Protein AF-A0A7Y6NRF7-F1 (afdb_monomer)

Organism: NCBI:txid2742824

Foldseek 3Di:
DDDDFPPAPDPPDAQPPVLQVLQCVQEVQWDWDADNQWIWTQGNVPRQIDIDHSVLGHNWHKDFDDVVVVVVQDDPLDDDPPPQDDKDFSGKIWTGDPQWIKIKIKIKGLDDPCCCCVVRRPVSCVVVVWDKDWFFALPDVCARADECVRNVHDDDPPPPPDDQDNGTQKTWMWTDPDPPDQHFTKIWIWGHYGSIIIIMIMTMGHDDDPPDDD

Mean predicted aligned error: 9.32 Å

Radius of gyration: 17.21 Å; Cα contacts (8 Å, |Δi|>4): 398; chains: 1; bounding box: 43×42×46 Å

Solvent-accessible surface area (backbone atoms only — not comparable to full-atom values): 12464 Å² total; per-residue (Å²): 143,86,88,82,83,77,78,86,82,78,82,90,62,82,70,60,68,64,32,54,49,36,24,33,73,51,26,82,66,36,46,69,46,78,55,98,68,36,34,36,38,30,34,64,91,76,62,50,25,41,68,47,61,60,88,78,55,28,79,30,38,70,40,83,46,56,56,74,62,47,58,72,56,49,47,92,84,64,68,81,66,80,86,59,55,83,69,42,75,64,36,25,34,37,41,40,45,97,79,40,48,30,34,39,40,28,34,39,31,66,52,50,63,59,51,53,37,71,71,48,47,48,56,52,32,60,75,67,70,49,59,67,53,71,55,67,41,71,63,45,105,73,28,74,61,49,54,45,73,76,57,60,49,80,88,68,82,74,69,85,84,68,72,70,77,86,60,44,24,35,37,42,37,38,31,55,40,63,90,90,55,92,49,35,30,35,34,46,31,34,34,33,33,81,72,31,22,38,36,36,39,35,35,30,49,69,66,76,69,94,80,79,76,134

Secondary structure (DSSP, 8-state):
---SSSGGG---S---HHHHHHHHHT-TTEEEEEETTEEEEEETTT--EEEE-GGG-SS-EEEE--HHHHHTT--TT----TTSS--EEEEEEEEE-SS-EEEEEEEEES--HHHIIIIIIHHHHHHHT--EEEEEE---TT--PBPTTTTTPPPPPP-TTPPPP-S-SEEEEEEPPPTT--PPEEEEEEEEETTEEEEEEEEE-PPPPTT---

Structure (mmCIF, N/C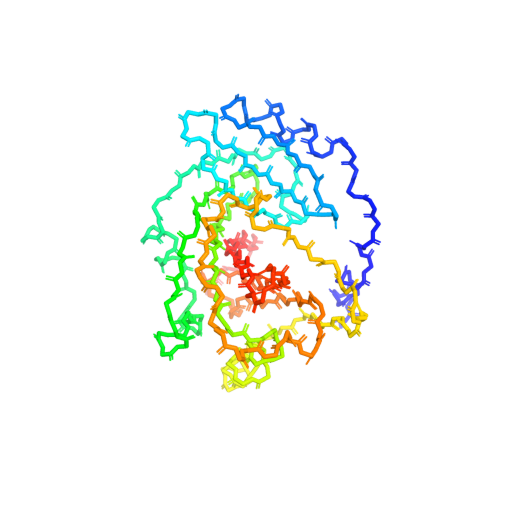A/C/O backbone):
data_AF-A0A7Y6NRF7-F1
#
_entry.id   AF-A0A7Y6NRF7-F1
#
loop_
_atom_site.group_PDB
_atom_site.id
_atom_site.type_symbol
_atom_site.label_atom_id
_atom_site.label_alt_id
_atom_site.label_comp_id
_atom_site.label_asym_id
_atom_site.label_entity_id
_atom_site.label_seq_id
_atom_site.pdbx_PDB_ins_code
_atom_site.Cartn_x
_atom_site.Cartn_y
_atom_site.Cartn_z
_atom_site.occupancy
_atom_site.B_iso_or_equiv
_atom_site.auth_seq_id
_atom_site.auth_comp_id
_atom_site.auth_asym_id
_atom_site.auth_atom_id
_atom_site.pdbx_PDB_model_num
ATOM 1 N N . MET A 1 1 ? 27.395 -2.252 -17.763 1.00 34.31 1 MET A N 1
ATOM 2 C CA . MET A 1 1 ? 26.739 -1.272 -16.869 1.00 34.31 1 MET A CA 1
ATOM 3 C C . MET A 1 1 ? 25.799 -2.038 -15.954 1.00 34.31 1 MET A C 1
ATOM 5 O O . MET A 1 1 ? 24.699 -2.366 -16.362 1.00 34.31 1 MET A O 1
ATOM 9 N N . VAL A 1 2 ? 26.272 -2.420 -14.770 1.00 31.89 2 VAL A N 1
ATOM 10 C CA . VAL A 1 2 ? 25.508 -3.166 -13.758 1.00 31.89 2 VAL A CA 1
ATOM 11 C C . VAL A 1 2 ? 25.839 -2.493 -12.437 1.00 31.89 2 VAL A C 1
ATOM 13 O O . VAL A 1 2 ? 26.902 -2.766 -11.903 1.00 31.89 2 VAL A O 1
ATOM 16 N N . LEU A 1 3 ? 25.032 -1.531 -11.979 1.00 29.84 3 LEU A N 1
ATOM 17 C CA . LEU A 1 3 ? 25.281 -0.845 -10.697 1.00 29.84 3 LEU A CA 1
ATOM 18 C C . LEU A 1 3 ? 24.030 -0.185 -10.068 1.00 29.84 3 LEU A C 1
ATOM 20 O O . LEU A 1 3 ? 24.168 0.719 -9.256 1.00 29.84 3 LEU A O 1
ATOM 24 N N . ALA A 1 4 ? 22.810 -0.639 -10.389 1.00 34.22 4 ALA A N 1
ATOM 25 C CA . ALA A 1 4 ? 21.573 -0.093 -9.798 1.00 34.22 4 ALA A CA 1
ATOM 26 C C . ALA A 1 4 ? 20.799 -1.074 -8.887 1.00 34.22 4 ALA A C 1
ATOM 28 O O . ALA A 1 4 ? 19.747 -0.727 -8.369 1.00 34.22 4 ALA A O 1
ATOM 29 N N . GLY A 1 5 ? 21.302 -2.294 -8.663 1.00 30.72 5 GLY A N 1
ATOM 30 C CA . GLY A 1 5 ? 20.524 -3.367 -8.021 1.00 30.72 5 GLY A CA 1
ATOM 31 C C . GLY A 1 5 ? 20.691 -3.543 -6.507 1.00 30.72 5 GLY A C 1
ATOM 32 O O . GLY A 1 5 ? 20.069 -4.432 -5.942 1.00 30.72 5 GLY A O 1
ATOM 33 N N . LEU A 1 6 ? 21.536 -2.756 -5.830 1.00 32.38 6 LEU A N 1
ATOM 34 C CA . LEU A 1 6 ? 21.939 -3.046 -4.439 1.00 32.38 6 LEU A CA 1
ATOM 35 C C . LEU A 1 6 ? 21.297 -2.158 -3.359 1.00 32.38 6 LEU A C 1
ATOM 37 O O . LEU A 1 6 ? 21.556 -2.370 -2.179 1.00 32.38 6 LEU A O 1
ATOM 41 N N . ALA A 1 7 ? 20.426 -1.209 -3.712 1.00 37.34 7 ALA A N 1
ATOM 42 C CA . ALA A 1 7 ? 19.815 -0.315 -2.719 1.00 37.34 7 ALA A CA 1
ATOM 43 C C . ALA A 1 7 ? 18.578 -0.901 -2.002 1.00 37.34 7 ALA A C 1
ATOM 45 O O . ALA A 1 7 ? 18.164 -0.373 -0.975 1.00 37.34 7 ALA A O 1
ATOM 46 N N . ALA A 1 8 ? 17.990 -1.996 -2.495 1.00 39.72 8 ALA A N 1
ATOM 47 C CA . ALA A 1 8 ? 16.716 -2.503 -1.970 1.00 39.72 8 ALA A CA 1
ATOM 48 C C . ALA A 1 8 ? 16.834 -3.365 -0.692 1.00 39.72 8 ALA A C 1
ATOM 50 O O . ALA A 1 8 ? 15.820 -3.687 -0.081 1.00 39.72 8 ALA A O 1
ATOM 51 N N . ALA A 1 9 ? 18.044 -3.747 -0.269 1.00 39.66 9 ALA A N 1
ATOM 52 C CA . ALA A 1 9 ? 18.223 -4.805 0.732 1.00 39.66 9 ALA A CA 1
ATOM 53 C C . ALA A 1 9 ? 18.524 -4.336 2.172 1.00 39.66 9 ALA A C 1
ATOM 55 O O . ALA A 1 9 ? 18.713 -5.184 3.041 1.00 39.66 9 ALA A O 1
ATOM 56 N N . PHE A 1 10 ? 18.594 -3.030 2.470 1.00 40.91 10 PHE A N 1
ATOM 57 C CA . PHE A 1 10 ? 19.183 -2.585 3.748 1.00 40.91 10 PHE A CA 1
ATOM 58 C C . PHE A 1 10 ? 18.546 -1.331 4.379 1.00 40.91 10 PHE A C 1
ATOM 60 O O . PHE A 1 10 ? 19.246 -0.394 4.753 1.00 40.91 10 PHE A O 1
ATOM 67 N N . TRP A 1 11 ? 17.217 -1.305 4.536 1.00 37.84 11 TRP A N 1
ATOM 68 C CA . TRP A 1 11 ? 16.514 -0.204 5.228 1.00 37.84 11 TRP A CA 1
ATOM 69 C C . TRP A 1 11 ? 15.486 -0.688 6.268 1.00 37.84 11 TRP A C 1
ATOM 71 O O . TRP A 1 11 ? 14.350 -0.234 6.327 1.00 37.84 11 TRP A O 1
ATOM 81 N N . TRP A 1 12 ? 15.884 -1.632 7.127 1.00 44.66 12 TRP A N 1
ATOM 82 C CA . TRP A 1 12 ? 15.112 -2.006 8.323 1.00 44.66 12 TRP A CA 1
ATOM 83 C C . TRP A 1 12 ? 15.843 -1.592 9.605 1.00 44.66 12 TRP A C 1
ATOM 85 O O . TRP A 1 12 ? 16.249 -2.408 10.429 1.00 44.66 12 TRP A O 1
ATOM 95 N N . GLY A 1 13 ? 15.989 -0.281 9.778 1.00 42.31 13 GLY A N 1
ATOM 96 C CA . GLY A 1 13 ? 16.291 0.383 11.046 1.00 42.31 13 GLY A CA 1
ATOM 97 C C . GLY A 1 13 ? 15.233 1.459 11.285 1.00 42.31 13 GLY A C 1
ATOM 98 O O . GLY A 1 13 ? 14.635 1.916 10.319 1.00 42.31 13 GLY A O 1
ATOM 99 N N . ARG A 1 14 ? 14.944 1.794 12.553 1.00 48.94 14 ARG A N 1
ATOM 100 C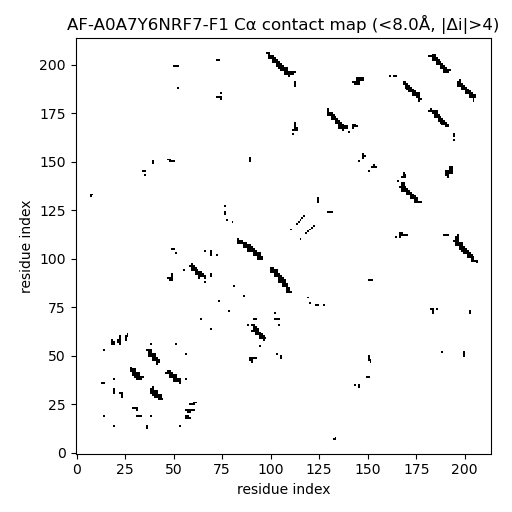 CA . ARG A 1 14 ? 14.034 2.881 12.988 1.00 48.94 14 ARG A CA 1
ATOM 101 C C . ARG A 1 14 ? 13.859 3.954 11.906 1.00 48.94 14 ARG A C 1
ATOM 103 O O . ARG A 1 14 ? 14.847 4.593 11.557 1.00 48.94 14 ARG A O 1
ATOM 110 N N . GLN A 1 15 ? 12.629 4.169 11.436 1.00 55.78 15 GLN A N 1
ATOM 111 C CA . GLN A 1 15 ? 12.352 5.357 10.636 1.00 55.78 15 GLN A CA 1
ATOM 112 C C . GLN A 1 15 ? 12.865 6.586 11.389 1.00 55.78 15 GLN A C 1
ATOM 114 O O . GLN A 1 15 ? 12.628 6.672 12.604 1.00 55.78 15 GLN A O 1
ATOM 119 N N . PRO A 1 16 ? 13.580 7.504 10.722 1.00 60.00 16 PRO A N 1
ATOM 120 C CA . PRO A 1 16 ? 14.008 8.728 11.368 1.00 60.00 16 PRO A CA 1
ATOM 121 C C . PRO A 1 16 ? 12.758 9.444 11.880 1.00 60.00 16 PRO A C 1
ATOM 123 O O . PRO A 1 16 ? 11.835 9.717 11.113 1.00 60.00 16 PRO A O 1
ATOM 126 N N . SER A 1 17 ? 12.712 9.744 13.179 1.00 71.81 17 SER A N 1
ATOM 127 C CA . SER A 1 17 ? 11.630 10.524 13.801 1.00 71.81 17 SER A CA 1
ATOM 128 C C . SER A 1 17 ? 11.315 11.806 13.027 1.00 71.81 17 SER A C 1
ATOM 130 O O . SER A 1 17 ? 10.178 12.273 13.016 1.00 71.81 17 SER A O 1
ATOM 132 N N . ASP A 1 18 ? 12.326 12.339 12.349 1.00 83.06 18 ASP A N 1
ATOM 133 C CA . ASP A 1 18 ? 12.289 13.586 11.603 1.00 83.06 18 ASP A CA 1
ATOM 134 C C . ASP A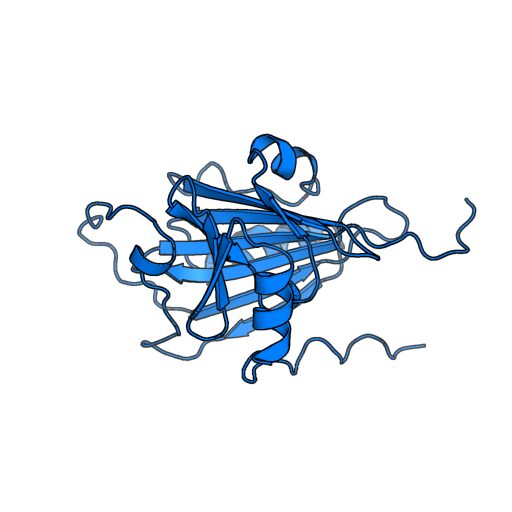 1 18 ? 11.432 13.481 10.335 1.00 83.06 18 ASP A C 1
ATOM 136 O O . ASP A 1 18 ? 10.731 14.432 9.997 1.00 83.06 18 ASP A O 1
ATOM 140 N N . GLU A 1 19 ? 11.409 12.327 9.658 1.00 84.56 19 GLU A N 1
ATOM 141 C CA . GLU A 1 19 ? 10.568 12.122 8.469 1.00 84.56 19 GLU A CA 1
ATOM 142 C C . GLU A 1 19 ? 9.090 12.017 8.857 1.00 84.56 19 GLU A C 1
ATOM 144 O O . GLU A 1 19 ? 8.227 12.611 8.208 1.00 84.56 19 GLU A O 1
ATOM 149 N N . VAL A 1 20 ? 8.798 11.319 9.960 1.00 86.00 20 VAL A N 1
ATOM 150 C CA . VAL A 1 20 ? 7.443 11.222 10.525 1.00 86.00 20 VAL A CA 1
ATOM 151 C C . VAL A 1 20 ? 6.957 12.605 10.968 1.00 86.00 20 VAL A C 1
ATOM 153 O O . VAL A 1 20 ? 5.831 12.996 10.658 1.00 86.00 20 VAL A O 1
ATOM 156 N N . ALA A 1 21 ? 7.817 13.384 11.631 1.00 87.81 21 ALA A N 1
ATOM 157 C CA . ALA A 1 21 ? 7.511 14.755 12.031 1.00 87.81 21 ALA A CA 1
ATOM 158 C C . ALA A 1 21 ? 7.305 15.686 10.822 1.00 87.81 21 ALA A C 1
ATOM 160 O O . ALA A 1 21 ? 6.379 16.503 10.822 1.00 87.81 21 ALA A O 1
ATOM 161 N N . ALA A 1 22 ? 8.119 15.550 9.771 1.00 89.38 22 ALA A N 1
ATOM 162 C CA . ALA A 1 22 ? 7.962 16.306 8.531 1.00 89.38 22 ALA A CA 1
ATOM 163 C C . ALA A 1 22 ? 6.631 15.982 7.838 1.00 89.38 22 ALA A C 1
ATOM 165 O O . ALA A 1 22 ? 5.939 16.899 7.384 1.00 89.38 22 ALA A O 1
ATOM 166 N N . LEU A 1 23 ? 6.245 14.703 7.811 1.00 91.25 23 LEU A N 1
ATOM 167 C CA . LEU A 1 23 ? 4.951 14.274 7.296 1.00 91.25 23 LEU A CA 1
ATOM 168 C C . LEU A 1 23 ? 3.811 14.875 8.128 1.00 91.25 23 LEU A C 1
ATOM 170 O O . LEU A 1 23 ? 2.912 15.485 7.558 1.00 91.25 23 LEU A O 1
ATOM 174 N N . ALA A 1 24 ? 3.867 14.790 9.458 1.00 92.25 24 ALA A N 1
ATOM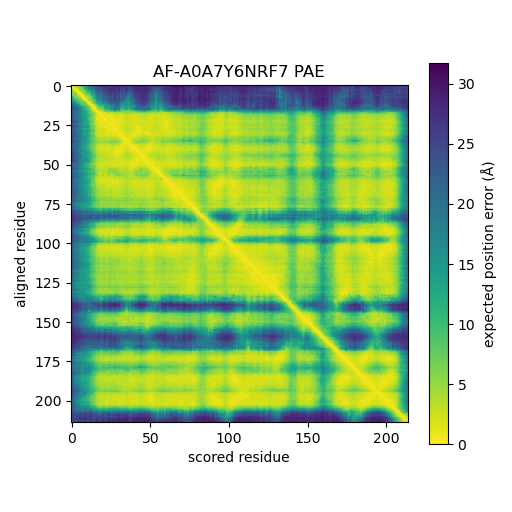 175 C CA . ALA A 1 24 ? 2.848 15.362 10.343 1.00 92.25 24 ALA A CA 1
ATOM 176 C C . ALA A 1 24 ? 2.690 16.881 10.151 1.00 92.25 24 ALA A C 1
ATOM 178 O O . ALA A 1 24 ? 1.581 17.384 9.987 1.00 92.25 24 ALA A O 1
ATOM 179 N N . SER A 1 25 ? 3.801 17.619 10.078 1.00 92.75 25 SER A N 1
ATOM 180 C CA . SER A 1 25 ? 3.795 19.071 9.845 1.00 92.75 25 SER A CA 1
ATOM 181 C C . SER A 1 25 ? 3.157 19.450 8.502 1.00 92.75 25 SER A C 1
ATOM 183 O O . SER A 1 25 ? 2.493 20.483 8.374 1.00 92.75 25 SER A O 1
ATOM 185 N N . ARG A 1 26 ? 3.320 18.598 7.486 1.00 93.56 26 ARG A N 1
ATOM 186 C CA . ARG A 1 26 ? 2.701 18.760 6.169 1.00 93.56 26 ARG A CA 1
ATOM 187 C C . ARG A 1 26 ? 1.271 18.222 6.105 1.00 93.56 26 ARG A C 1
ATOM 189 O O . ARG A 1 26 ? 0.652 18.358 5.060 1.00 93.56 26 ARG A O 1
ATOM 196 N N . ASN A 1 27 ? 0.708 17.659 7.160 1.00 95.69 27 ASN A N 1
ATOM 197 C CA . ASN A 1 27 ? -0.608 17.025 7.099 1.00 95.69 27 ASN A CA 1
ATOM 198 C C . ASN A 1 27 ? -1.389 17.304 8.390 1.00 95.69 27 ASN A C 1
ATOM 200 O O . ASN A 1 27 ? -1.681 16.370 9.133 1.00 95.69 27 ASN A O 1
ATOM 204 N N . PRO A 1 28 ? -1.700 18.582 8.699 1.00 94.75 28 PRO A N 1
ATOM 205 C CA . PRO A 1 28 ? -2.335 18.968 9.962 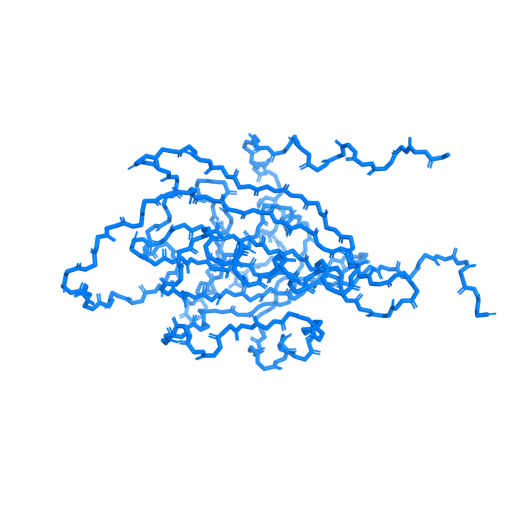1.00 94.75 28 PRO A CA 1
ATOM 206 C C . PRO A 1 28 ? -3.738 18.379 10.162 1.00 94.75 28 PRO A C 1
ATOM 208 O O . PRO A 1 28 ? -4.239 18.384 11.281 1.00 94.75 28 PRO A O 1
ATOM 211 N N . GLU A 1 29 ? -4.376 17.883 9.105 1.00 94.81 29 GLU A N 1
ATOM 212 C CA . GLU A 1 29 ? -5.655 17.175 9.128 1.00 94.81 29 GLU A CA 1
ATOM 213 C C . GLU A 1 29 ? -5.528 15.682 9.492 1.00 94.81 29 GLU A C 1
ATOM 215 O O . GLU A 1 29 ? -6.537 15.000 9.699 1.00 94.81 29 GLU A O 1
ATOM 220 N N . TRP A 1 30 ? -4.2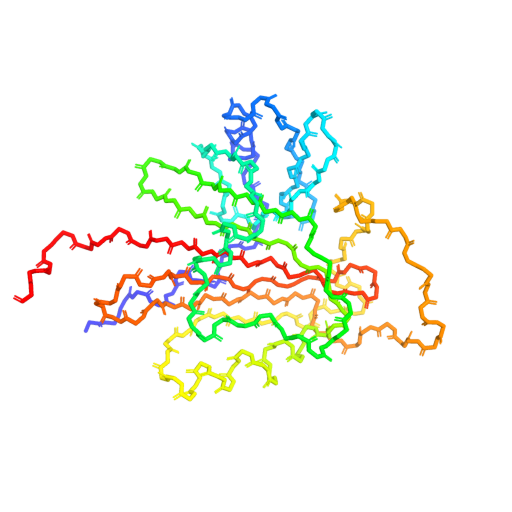97 15.179 9.619 1.00 95.00 30 TRP A N 1
ATOM 221 C CA . TRP A 1 30 ? -3.975 13.807 9.998 1.00 95.00 30 TRP A CA 1
ATOM 222 C C . TRP A 1 30 ? -3.257 13.764 11.354 1.00 95.00 30 TRP A C 1
ATOM 224 O O . TRP A 1 30 ? -2.450 14.629 11.684 1.00 95.00 30 TRP A O 1
ATOM 234 N N . SER A 1 31 ? -3.540 12.739 12.156 1.00 93.81 31 SER A N 1
ATOM 235 C CA . SER A 1 31 ? -2.592 12.252 13.167 1.00 93.81 31 SER A CA 1
ATOM 236 C C . SER A 1 31 ? -1.639 11.285 12.481 1.00 93.81 31 SER A C 1
ATOM 238 O O . SER A 1 31 ? -2.088 10.456 11.686 1.00 93.81 31 SER A O 1
ATOM 240 N N . VAL A 1 32 ? -0.348 11.394 12.774 1.00 92.00 32 VAL A N 1
ATOM 241 C CA . VAL A 1 32 ? 0.693 10.554 12.180 1.00 92.00 32 VAL A CA 1
ATOM 242 C C . VAL A 1 32 ? 1.397 9.814 13.302 1.00 92.00 32 VAL A C 1
ATOM 244 O O . VAL A 1 32 ? 2.116 10.417 14.096 1.00 92.00 32 VAL A O 1
ATOM 247 N N . ASP A 1 33 ? 1.196 8.505 13.341 1.00 88.44 33 ASP A N 1
ATOM 248 C CA . ASP A 1 33 ? 1.742 7.621 14.361 1.00 88.44 33 ASP A CA 1
ATOM 249 C C . ASP A 1 33 ? 2.663 6.586 13.710 1.00 88.44 33 ASP A C 1
ATOM 251 O O . ASP A 1 33 ? 2.482 6.218 12.549 1.00 88.44 33 ASP A O 1
ATOM 255 N N . SER A 1 34 ? 3.658 6.096 14.452 1.00 83.06 34 SER A N 1
ATOM 256 C CA . SER A 1 34 ? 4.522 5.006 13.986 1.00 83.06 34 SER A CA 1
ATOM 257 C C . SER A 1 34 ? 4.356 3.775 14.871 1.00 83.06 34 SER A C 1
ATOM 259 O O . SER A 1 34 ? 4.461 3.844 16.094 1.00 83.06 34 SER A O 1
ATOM 261 N N . HIS A 1 35 ? 4.099 2.626 14.252 1.00 77.19 35 HIS A N 1
ATOM 262 C CA . HIS A 1 35 ? 3.863 1.360 14.936 1.00 77.19 35 HIS A CA 1
ATOM 263 C C . HIS A 1 35 ? 4.701 0.258 14.299 1.00 77.19 35 HIS A C 1
ATOM 265 O O . HIS A 1 35 ? 4.491 -0.119 13.151 1.00 77.19 35 HIS A O 1
ATOM 271 N N . LEU A 1 36 ? 5.667 -0.278 15.054 1.00 72.38 36 LEU A N 1
ATOM 272 C CA . LEU A 1 36 ? 6.531 -1.386 14.618 1.00 72.38 36 LEU A CA 1
ATOM 273 C C . LEU A 1 36 ? 7.253 -1.134 13.278 1.00 72.38 36 LEU A C 1
ATOM 275 O O . LEU A 1 36 ? 7.588 -2.078 12.559 1.00 72.38 36 LEU A O 1
ATOM 279 N N . GLY A 1 37 ? 7.540 0.134 12.979 1.00 73.81 37 GLY A N 1
ATOM 280 C CA . GLY A 1 37 ? 8.180 0.574 11.741 1.00 73.81 37 GLY A CA 1
ATOM 281 C C . GLY A 1 37 ? 7.210 0.964 10.630 1.00 73.81 37 GLY A C 1
ATOM 282 O O . GLY A 1 37 ? 7.688 1.474 9.636 1.00 73.81 37 GLY A O 1
ATOM 283 N N . TRP A 1 38 ? 5.899 0.770 10.789 1.00 82.25 38 TRP A N 1
ATOM 284 C CA . TRP A 1 38 ? 4.865 1.259 9.871 1.00 82.25 38 TRP A CA 1
ATOM 285 C C . TRP A 1 38 ? 4.385 2.646 10.275 1.00 82.25 38 TRP A C 1
ATOM 287 O O . TRP A 1 38 ? 4.364 2.945 11.471 1.00 82.25 38 TRP A O 1
ATOM 297 N N . VAL A 1 39 ? 3.920 3.450 9.317 1.00 87.44 39 VAL A N 1
ATOM 298 C CA . VAL A 1 39 ? 3.263 4.728 9.618 1.00 87.44 39 VAL A CA 1
ATOM 299 C C . VAL A 1 39 ? 1.769 4.617 9.423 1.00 87.44 39 VAL A C 1
ATOM 301 O O . VAL A 1 39 ? 1.288 4.177 8.382 1.00 87.44 39 VAL A O 1
ATOM 304 N N . VAL A 1 40 ? 1.044 5.033 10.451 1.00 89.69 40 VAL A N 1
ATOM 305 C CA . VAL A 1 40 ? -0.408 5.040 10.511 1.00 89.69 40 VAL A CA 1
ATOM 306 C C . VAL A 1 40 ? -0.867 6.486 10.469 1.00 89.69 40 VAL A C 1
ATOM 308 O O . VAL A 1 40 ? -0.563 7.286 11.349 1.00 89.69 40 VAL A O 1
ATOM 311 N N . LEU A 1 41 ? -1.616 6.809 9.427 1.00 91.88 41 LEU A N 1
ATOM 312 C CA . LEU A 1 41 ? -2.272 8.088 9.243 1.00 91.88 41 LEU A CA 1
ATOM 313 C C . LEU A 1 41 ? -3.715 7.953 9.705 1.00 91.88 41 LEU A C 1
ATOM 315 O O . LEU A 1 41 ? -4.470 7.164 9.140 1.00 91.88 41 LEU A O 1
ATOM 319 N N . THR A 1 42 ? -4.110 8.728 10.708 1.00 93.00 42 THR A N 1
ATOM 320 C CA . THR A 1 42 ? -5.494 8.787 11.190 1.00 93.00 42 THR A CA 1
ATOM 321 C C . THR A 1 42 ? -6.107 10.123 10.803 1.00 93.00 42 THR A C 1
ATOM 323 O O . THR A 1 42 ? -5.695 11.165 11.308 1.00 93.00 42 THR A O 1
ATOM 326 N N . GLU A 1 43 ? -7.106 10.108 9.925 1.00 92.31 43 GLU A N 1
ATOM 327 C CA . GLU A 1 43 ? -7.823 11.316 9.514 1.00 92.31 43 GLU A CA 1
ATOM 328 C C . GLU A 1 43 ? -8.572 11.889 10.720 1.00 92.31 43 GLU A C 1
ATOM 330 O O . GLU A 1 43 ? -9.390 11.199 11.334 1.00 92.31 43 GLU A O 1
ATOM 335 N N . GLN A 1 44 ? -8.314 13.143 11.090 1.00 91.12 44 GLN A N 1
ATOM 336 C CA . GLN A 1 44 ? -8.879 13.701 12.321 1.00 91.12 44 GLN A CA 1
ATOM 337 C C . GLN A 1 44 ? -10.409 13.790 12.271 1.00 91.12 44 GLN A C 1
ATOM 339 O O . GLN A 1 44 ? -11.067 13.489 13.265 1.00 91.12 44 GLN A O 1
ATOM 344 N N . ALA A 1 45 ? -10.972 14.144 11.111 1.00 90.31 45 ALA A N 1
ATOM 345 C CA . ALA A 1 45 ? -12.409 14.354 10.938 1.00 90.31 45 ALA A CA 1
ATOM 346 C C . ALA A 1 45 ? -13.231 13.058 11.015 1.00 90.31 45 ALA A C 1
ATOM 348 O O . ALA A 1 45 ? -14.323 13.049 11.574 1.00 90.31 45 ALA A O 1
ATOM 349 N N . THR A 1 46 ? -12.720 11.961 10.449 1.00 89.06 46 THR A N 1
ATOM 350 C CA . THR A 1 46 ? -13.474 10.701 10.317 1.00 89.06 46 THR A CA 1
ATOM 351 C C . THR A 1 46 ? -12.948 9.589 11.214 1.00 89.06 46 THR A C 1
ATOM 353 O O . THR A 1 46 ? -13.587 8.547 11.336 1.00 89.06 46 THR A O 1
ATOM 356 N N . ARG A 1 47 ? -11.761 9.781 11.803 1.00 89.38 47 ARG A N 1
ATOM 357 C CA . ARG A 1 47 ? -10.970 8.762 12.508 1.00 89.38 47 ARG A CA 1
ATOM 358 C C . ARG A 1 47 ? -10.589 7.553 11.651 1.00 89.38 47 ARG A C 1
ATOM 360 O O . ARG A 1 47 ? -10.050 6.584 12.187 1.00 89.38 47 ARG A O 1
ATOM 367 N N . LYS A 1 48 ? -10.819 7.601 10.333 1.00 88.88 48 LYS A N 1
ATOM 368 C CA . LYS A 1 48 ? -10.405 6.540 9.414 1.00 88.88 48 LYS A CA 1
ATOM 369 C C . LYS A 1 48 ? -8.893 6.512 9.306 1.00 88.88 48 LYS A C 1
ATOM 371 O O . LYS A 1 48 ? -8.240 7.555 9.278 1.00 88.88 48 LYS A O 1
ATOM 376 N N . ARG A 1 49 ? -8.351 5.302 9.216 1.00 92.19 49 ARG A N 1
ATOM 377 C CA . ARG A 1 49 ? -6.909 5.079 9.211 1.00 92.19 49 ARG A CA 1
ATOM 378 C C . ARG A 1 49 ? -6.424 4.582 7.863 1.00 92.19 49 ARG A C 1
ATOM 380 O O . ARG A 1 49 ? -7.193 4.004 7.092 1.00 92.19 49 ARG A O 1
ATOM 387 N N . VAL A 1 50 ? -5.161 4.865 7.577 1.00 93.12 50 VAL A N 1
ATOM 388 C CA . VAL A 1 50 ? -4.401 4.320 6.452 1.00 93.12 50 VAL A CA 1
ATOM 389 C C . VAL A 1 50 ? -2.987 4.062 6.924 1.00 93.12 50 VAL A C 1
ATOM 391 O O . VAL A 1 50 ? -2.362 4.919 7.537 1.00 93.12 50 VAL A O 1
ATOM 394 N N . VAL A 1 51 ? -2.484 2.881 6.624 1.00 92.62 51 VAL A N 1
ATOM 395 C CA . VAL A 1 51 ? -1.093 2.503 6.794 1.00 92.62 51 VAL A CA 1
ATOM 396 C C . VAL A 1 51 ? -0.351 2.795 5.498 1.00 92.62 51 VAL A C 1
ATOM 398 O O . VAL A 1 51 ? -0.750 2.338 4.424 1.00 92.62 51 VAL A O 1
ATOM 401 N N . ILE A 1 52 ? 0.737 3.546 5.604 1.00 90.19 52 ILE A N 1
ATOM 402 C CA . ILE A 1 52 ? 1.685 3.758 4.512 1.00 90.19 52 ILE A CA 1
ATOM 403 C C . ILE A 1 52 ? 3.003 3.061 4.843 1.00 90.19 52 ILE A C 1
ATOM 405 O O . ILE A 1 52 ? 3.358 2.857 6.011 1.00 90.19 52 ILE A O 1
ATOM 409 N N . ALA A 1 53 ? 3.713 2.660 3.799 1.00 80.56 53 ALA A N 1
ATOM 410 C CA . ALA A 1 53 ? 5.002 2.019 3.935 1.00 80.56 53 ALA A CA 1
ATOM 411 C C . ALA A 1 53 ? 6.094 3.042 4.311 1.00 80.56 53 ALA A C 1
ATOM 413 O O . ALA A 1 53 ? 5.946 4.237 4.034 1.00 80.56 53 ALA A O 1
ATOM 414 N N . PRO A 1 54 ? 7.191 2.601 4.948 1.00 75.69 54 PRO A N 1
ATOM 415 C CA . PRO A 1 54 ? 8.170 3.507 5.542 1.00 75.69 54 PRO A CA 1
ATOM 416 C C . PRO A 1 54 ? 8.835 4.477 4.564 1.00 75.69 54 PRO A C 1
ATOM 418 O O . PRO A 1 54 ? 9.075 5.633 4.888 1.00 75.69 54 PRO A O 1
ATOM 421 N N . GLU A 1 55 ? 9.098 4.003 3.356 1.00 73.62 55 GLU A N 1
ATOM 422 C CA . GLU A 1 55 ? 9.678 4.745 2.237 1.00 73.62 55 GLU A CA 1
ATOM 423 C C . GLU A 1 55 ? 8.768 5.845 1.673 1.00 73.62 55 GLU A C 1
ATOM 425 O O . GLU A 1 55 ? 9.207 6.642 0.853 1.00 73.62 55 GLU A O 1
ATOM 430 N N . GLN A 1 56 ? 7.499 5.882 2.081 1.00 75.31 56 GLN A N 1
ATOM 431 C CA . GLN A 1 56 ? 6.529 6.904 1.673 1.00 75.31 56 GLN A CA 1
ATOM 432 C C . GLN A 1 56 ? 6.467 8.066 2.668 1.00 75.31 56 GLN A C 1
ATOM 434 O O . GLN A 1 56 ? 5.615 8.952 2.556 1.00 75.31 56 GLN A O 1
ATOM 439 N N . VAL A 1 57 ? 7.323 8.027 3.686 1.00 80.44 57 VAL A N 1
ATOM 440 C CA . VAL A 1 57 ? 7.392 9.025 4.743 1.00 80.44 57 VAL A CA 1
ATOM 441 C C . VAL A 1 57 ? 8.418 10.076 4.358 1.00 80.44 57 VAL A C 1
ATOM 443 O O . VAL A 1 57 ? 9.464 9.789 3.790 1.00 80.44 57 VAL A O 1
ATOM 446 N N . GLY A 1 58 ? 8.072 11.329 4.618 1.00 81.19 58 GLY A N 1
ATOM 447 C CA . GLY A 1 58 ? 8.822 12.478 4.142 1.00 81.19 58 GLY A CA 1
ATOM 448 C C . GLY A 1 58 ? 7.925 13.711 4.065 1.00 81.19 58 GLY A C 1
ATOM 449 O O . GLY A 1 58 ? 6.778 13.679 4.521 1.00 81.19 58 GLY A O 1
ATOM 450 N N . PRO A 1 59 ? 8.405 14.818 3.477 1.00 85.19 59 PRO A N 1
ATOM 451 C CA . PRO A 1 59 ? 7.675 16.082 3.399 1.00 85.19 59 PRO A CA 1
ATOM 452 C C . PRO A 1 59 ? 6.573 16.069 2.319 1.00 85.19 59 PRO A C 1
ATOM 454 O O . PRO A 1 59 ? 6.448 17.009 1.531 1.00 85.19 59 PRO A O 1
ATOM 457 N N . HIS A 1 60 ? 5.774 15.006 2.272 1.00 90.00 60 HIS A N 1
ATOM 458 C CA . HIS A 1 60 ? 4.681 14.817 1.325 1.00 90.00 60 HIS A CA 1
ATOM 459 C C . HIS A 1 60 ? 3.363 15.380 1.868 1.00 90.00 60 HIS A C 1
ATOM 461 O O . HIS A 1 60 ? 3.162 15.490 3.078 1.00 90.00 60 HIS A O 1
ATOM 467 N N . ARG A 1 61 ? 2.434 15.714 0.970 1.00 92.94 61 ARG A N 1
ATOM 468 C CA . ARG A 1 61 ? 1.023 15.959 1.302 1.00 92.94 61 ARG A CA 1
ATOM 469 C C . ARG A 1 61 ? 0.231 14.677 1.085 1.00 92.94 61 ARG A C 1
ATOM 471 O O . ARG A 1 61 ? 0.394 14.030 0.055 1.00 92.94 61 ARG A O 1
ATOM 478 N N . VAL A 1 62 ? -0.650 14.337 2.011 1.00 94.38 62 VAL A N 1
ATOM 479 C CA . VAL A 1 62 ? -1.505 13.157 1.957 1.00 94.38 62 VAL A CA 1
ATOM 480 C C . VAL A 1 62 ? -2.952 13.600 1.865 1.00 94.38 62 VAL A C 1
ATOM 482 O O . VAL A 1 62 ? -3.449 14.337 2.707 1.00 94.38 62 VAL A O 1
ATOM 485 N N . ARG A 1 63 ? -3.659 13.109 0.851 1.00 94.88 63 ARG A N 1
ATOM 486 C CA . ARG A 1 63 ? -5.085 13.380 0.660 1.00 94.88 63 ARG A CA 1
ATOM 487 C C . ARG A 1 63 ? -5.853 12.073 0.589 1.00 94.88 63 ARG A C 1
ATOM 489 O O . ARG A 1 63 ? -5.468 11.175 -0.160 1.00 94.88 63 ARG A O 1
ATOM 496 N N . ARG A 1 64 ? -6.976 11.980 1.304 1.00 94.56 64 ARG A N 1
ATOM 497 C CA . ARG A 1 64 ? -7.928 10.875 1.135 1.00 94.56 64 ARG A CA 1
ATOM 498 C C . ARG A 1 64 ? -8.489 10.908 -0.288 1.00 94.56 64 ARG A C 1
ATOM 500 O O . ARG A 1 64 ? -8.894 11.960 -0.783 1.00 94.56 64 ARG A O 1
ATOM 507 N N . VAL A 1 65 ? -8.527 9.753 -0.937 1.00 94.69 65 VAL A N 1
ATOM 508 C CA . VAL A 1 65 ? -9.134 9.578 -2.262 1.00 94.69 65 VAL A CA 1
ATOM 509 C C . VAL A 1 65 ? -10.096 8.400 -2.240 1.00 94.69 65 VAL A C 1
ATOM 511 O O . VAL A 1 65 ? -10.096 7.590 -1.310 1.00 94.69 65 VAL A O 1
ATOM 514 N N . THR A 1 66 ? -10.948 8.304 -3.258 1.00 91.88 66 THR A N 1
ATOM 515 C CA . THR A 1 66 ? -11.800 7.118 -3.411 1.00 91.88 66 THR A CA 1
ATOM 516 C C . THR A 1 66 ? -10.950 5.930 -3.854 1.00 91.88 66 THR A C 1
ATOM 518 O O . THR A 1 66 ? -10.007 6.098 -4.623 1.00 91.88 66 THR A O 1
ATOM 521 N N . CYS A 1 67 ? -11.275 4.714 -3.415 1.00 89.69 67 CYS A N 1
ATOM 522 C CA . CYS A 1 67 ? -10.538 3.540 -3.889 1.00 89.69 67 CYS A CA 1
ATOM 523 C C . CYS A 1 67 ? -10.745 3.285 -5.385 1.00 89.69 67 CYS A C 1
ATOM 525 O O . CYS A 1 67 ? -9.794 2.920 -6.060 1.00 89.69 67 CYS A O 1
ATOM 527 N N . ALA A 1 68 ? -11.906 3.660 -5.933 1.00 89.19 68 ALA A N 1
ATOM 528 C CA . ALA A 1 68 ? -12.136 3.684 -7.375 1.00 89.19 68 ALA A CA 1
ATOM 529 C C . ALA A 1 68 ? -11.194 4.646 -8.134 1.00 89.19 68 ALA A C 1
ATOM 531 O O . ALA A 1 68 ? -10.900 4.427 -9.303 1.00 89.19 68 ALA A O 1
ATOM 532 N N . GLU A 1 69 ? -10.717 5.731 -7.507 1.00 90.81 69 GLU A N 1
ATOM 533 C CA . GLU A 1 69 ? -9.689 6.605 -8.098 1.00 90.81 69 GLU A CA 1
ATOM 534 C C . GLU A 1 69 ? -8.334 5.894 -8.158 1.00 90.81 69 GLU A C 1
ATOM 536 O O . GLU A 1 69 ? -7.665 5.959 -9.186 1.00 90.81 69 GLU A O 1
ATOM 541 N N . VAL A 1 70 ? -7.966 5.174 -7.096 1.00 90.19 70 VAL A N 1
ATOM 542 C CA . VAL A 1 70 ? -6.709 4.412 -7.017 1.00 90.19 70 VAL A CA 1
ATOM 543 C C . VAL A 1 70 ? -6.723 3.203 -7.952 1.00 90.19 70 VAL A C 1
ATOM 545 O O . VAL A 1 70 ? -5.731 2.945 -8.623 1.00 90.19 70 VAL A O 1
ATOM 548 N N . GLU A 1 71 ? -7.859 2.520 -8.087 1.00 87.94 71 GLU A N 1
ATOM 549 C CA . GLU A 1 71 ? -8.048 1.390 -9.007 1.00 87.94 71 GLU A CA 1
ATOM 550 C C . GLU A 1 71 ? -7.791 1.763 -10.472 1.00 87.94 71 GLU A C 1
ATOM 552 O O . GLU A 1 71 ? -7.292 0.944 -11.241 1.00 87.94 71 GLU A O 1
ATOM 557 N N . ARG A 1 72 ? -8.040 3.018 -10.871 1.00 86.38 72 ARG A N 1
ATOM 558 C CA . ARG A 1 72 ? -7.685 3.500 -12.221 1.00 86.38 72 ARG A CA 1
ATOM 559 C C . ARG A 1 72 ? -6.176 3.590 -12.451 1.00 86.38 72 ARG A C 1
ATOM 561 O O . ARG A 1 72 ? -5.755 3.639 -13.602 1.00 86.38 72 ARG A O 1
ATOM 568 N N . ALA A 1 73 ? -5.378 3.642 -11.385 1.00 85.19 73 ALA A N 1
ATOM 569 C CA . ALA A 1 73 ? -3.920 3.628 -11.452 1.00 85.19 73 ALA A CA 1
ATOM 570 C C . ALA A 1 73 ? -3.337 2.205 -11.424 1.00 85.19 73 ALA A C 1
ATOM 572 O O . ALA A 1 73 ? -2.121 2.057 -11.544 1.00 85.19 73 ALA A O 1
ATOM 573 N N . PHE A 1 74 ? -4.166 1.165 -11.270 1.00 88.62 74 PHE A N 1
ATOM 574 C CA . PHE A 1 74 ? -3.677 -0.209 -11.211 1.00 88.62 74 PHE A CA 1
ATOM 575 C C . PHE A 1 74 ? -3.030 -0.607 -12.542 1.00 88.62 74 PHE A C 1
ATOM 577 O O . PHE A 1 74 ? -3.663 -0.497 -13.599 1.00 88.62 74 PHE A O 1
ATOM 584 N N . PRO A 1 75 ? -1.790 -1.125 -12.521 1.00 86.56 75 PRO A N 1
ATOM 585 C CA . PRO A 1 75 ? -1.254 -1.836 -13.668 1.00 86.56 75 PRO A CA 1
ATOM 586 C C . PRO A 1 75 ? -2.176 -2.992 -14.058 1.00 86.56 75 PRO A C 1
ATOM 588 O O . PRO A 1 75 ? -2.773 -3.637 -13.202 1.00 86.56 75 PRO A O 1
ATOM 591 N N . ARG A 1 76 ? -2.236 -3.329 -15.350 1.00 85.31 76 ARG A N 1
ATOM 592 C CA . ARG A 1 76 ? -3.110 -4.406 -15.860 1.00 85.31 76 ARG A CA 1
ATOM 593 C C . ARG A 1 76 ? -2.859 -5.771 -15.210 1.00 85.31 76 ARG A C 1
ATOM 595 O O . ARG A 1 76 ? -3.780 -6.585 -15.119 1.00 85.31 76 ARG A O 1
ATOM 602 N N . TRP A 1 77 ? -1.611 -6.026 -14.819 1.00 86.75 77 TRP A N 1
ATOM 603 C CA . TRP A 1 77 ? -1.203 -7.247 -14.131 1.00 86.75 77 TRP A CA 1
ATOM 604 C C . TRP A 1 77 ? -1.613 -7.238 -12.656 1.00 86.75 77 TRP A C 1
ATOM 606 O O . TRP A 1 77 ? -1.836 -8.300 -12.079 1.00 86.75 77 TRP A O 1
ATOM 616 N N . PHE A 1 78 ? -1.736 -6.055 -12.045 1.00 89.44 78 PHE A N 1
ATOM 617 C CA . PHE A 1 78 ? -2.113 -5.932 -10.649 1.00 89.44 78 PHE A CA 1
ATOM 618 C C . PHE A 1 78 ? -3.609 -6.183 -10.529 1.00 89.44 78 PHE A C 1
ATOM 620 O O . PHE A 1 78 ? -4.446 -5.399 -10.981 1.00 89.44 78 PHE A O 1
ATOM 627 N N . ARG A 1 79 ? -3.949 -7.307 -9.910 1.00 79.12 79 ARG A N 1
ATOM 628 C CA . ARG A 1 79 ? -5.325 -7.663 -9.599 1.00 79.12 79 ARG A CA 1
ATOM 629 C C . ARG A 1 79 ? -5.422 -7.967 -8.124 1.00 79.12 79 ARG A C 1
ATOM 631 O O . ARG A 1 79 ? -4.666 -8.781 -7.605 1.00 79.12 79 ARG A O 1
ATOM 638 N N . LEU A 1 80 ? -6.401 -7.348 -7.479 1.00 74.19 80 LEU A N 1
ATOM 639 C CA . LEU A 1 80 ? -6.861 -7.823 -6.188 1.00 74.19 80 LEU A CA 1
ATOM 640 C C . LEU A 1 80 ? -7.716 -9.077 -6.451 1.00 74.19 80 LEU A C 1
ATOM 642 O O . LEU A 1 80 ? -8.646 -9.007 -7.258 1.00 74.19 80 LEU A O 1
ATOM 646 N N . PRO A 1 81 ? -7.373 -10.235 -5.869 1.00 65.44 81 PRO A N 1
ATOM 647 C CA . PRO A 1 81 ? -7.979 -11.517 -6.227 1.00 65.44 81 PRO A CA 1
ATOM 648 C C . PRO A 1 81 ? -9.447 -11.608 -5.790 1.00 65.44 81 PRO A C 1
ATOM 650 O O . PRO A 1 81 ? -9.724 -12.009 -4.670 1.00 65.44 81 PRO A O 1
ATOM 653 N N . ALA A 1 82 ? -10.385 -11.304 -6.693 1.00 60.91 82 ALA A N 1
ATOM 654 C CA . ALA A 1 82 ? -11.832 -11.250 -6.428 1.00 60.91 82 ALA A CA 1
ATOM 655 C C . ALA A 1 82 ? -12.412 -12.487 -5.705 1.00 60.91 82 ALA A C 1
ATOM 657 O O . ALA A 1 82 ? -13.381 -12.364 -4.957 1.00 60.91 82 ALA A O 1
ATOM 658 N N . ASP A 1 83 ? -11.789 -13.653 -5.891 1.00 53.88 83 ASP A N 1
ATOM 659 C CA . ASP A 1 83 ? -12.279 -14.951 -5.418 1.00 53.88 83 ASP A CA 1
ATOM 660 C C . ASP A 1 83 ? -11.689 -15.368 -4.058 1.00 53.88 83 ASP A C 1
ATOM 662 O O . ASP A 1 83 ? -11.978 -16.450 -3.550 1.00 53.88 83 ASP A O 1
ATOM 666 N N . SER A 1 84 ? -10.847 -14.530 -3.444 1.00 54.47 84 SER A N 1
ATOM 667 C CA . SER A 1 84 ? -10.101 -14.889 -2.229 1.00 54.47 84 SER A CA 1
ATOM 668 C C . SER A 1 84 ? -10.749 -14.462 -0.903 1.00 54.47 84 SER A C 1
ATOM 670 O O . SER A 1 84 ? -10.108 -14.460 0.150 1.00 54.47 84 SER A O 1
ATOM 672 N N . GLY A 1 85 ? -12.049 -14.163 -0.946 1.00 56.28 85 GLY A N 1
ATOM 673 C CA . GLY A 1 85 ? -12.871 -13.779 0.201 1.00 56.28 85 GLY A CA 1
ATOM 674 C C . GLY A 1 85 ? -13.316 -12.316 0.159 1.00 56.28 85 GLY A C 1
ATOM 675 O O . GLY A 1 85 ? -13.078 -11.594 -0.805 1.00 56.28 85 GLY A O 1
ATOM 676 N N . GLN A 1 86 ? -14.001 -11.864 1.214 1.00 61.03 86 GLN A N 1
ATOM 677 C CA . GLN A 1 86 ? -14.380 -10.456 1.354 1.00 61.03 86 GLN A CA 1
ATOM 678 C C . GLN A 1 86 ? -13.128 -9.589 1.534 1.00 61.03 86 GLN A C 1
ATOM 680 O O . GLN A 1 86 ? -12.590 -9.507 2.639 1.00 61.03 86 GLN A O 1
ATOM 685 N N . HIS A 1 87 ? -12.703 -8.910 0.470 1.00 71.38 87 HIS A N 1
ATOM 686 C CA . HIS A 1 87 ? -11.731 -7.826 0.551 1.00 71.38 87 HIS A CA 1
ATOM 687 C C . HIS A 1 87 ? -12.381 -6.586 1.130 1.00 71.38 87 HIS A C 1
ATOM 689 O O . HIS A 1 87 ? -13.404 -6.120 0.628 1.00 71.38 87 HIS A O 1
ATOM 695 N N . GLU A 1 88 ? -11.763 -6.030 2.161 1.00 76.50 88 GLU A N 1
ATOM 696 C CA . GLU A 1 88 ? -12.195 -4.763 2.730 1.00 76.50 88 GLU A CA 1
ATOM 697 C C . GLU A 1 88 ? -11.150 -3.693 2.415 1.00 76.50 88 GLU A C 1
ATOM 699 O O . GLU A 1 88 ? -10.060 -3.707 2.998 1.00 76.50 88 GLU A O 1
ATOM 704 N N . PRO A 1 89 ? -11.441 -2.767 1.484 1.00 84.94 89 PRO A N 1
ATOM 705 C CA . PRO A 1 89 ? -10.648 -1.561 1.335 1.00 84.94 89 PRO A CA 1
ATOM 706 C C . PRO A 1 89 ? -10.785 -0.715 2.606 1.00 84.94 89 PRO A C 1
ATOM 708 O O . PRO A 1 89 ? -11.832 -0.121 2.865 1.00 84.94 89 PRO A O 1
ATOM 711 N N . LEU A 1 90 ? -9.720 -0.638 3.399 1.00 84.62 90 LEU A N 1
ATOM 712 C CA . LEU A 1 90 ? -9.704 0.138 4.646 1.00 84.62 90 LEU A CA 1
ATOM 713 C C . LEU A 1 90 ? -9.505 1.631 4.367 1.00 84.62 90 LEU A C 1
ATOM 715 O O . LEU A 1 90 ? -10.047 2.524 5.033 1.00 84.62 90 LEU A O 1
ATOM 719 N N . GLY A 1 91 ? -8.741 1.930 3.320 1.00 89.69 91 GLY A N 1
ATOM 720 C CA . GLY A 1 91 ? -8.545 3.296 2.894 1.00 89.69 91 GLY A CA 1
ATOM 721 C C . GLY A 1 91 ? -7.620 3.450 1.711 1.00 89.69 91 GLY A C 1
ATOM 722 O O . GLY A 1 91 ? -6.804 2.584 1.399 1.00 89.69 91 GLY A O 1
ATOM 723 N N . CYS A 1 92 ? -7.793 4.598 1.068 1.00 93.44 92 CYS A N 1
ATOM 724 C CA . CYS A 1 92 ? -7.086 4.985 -0.130 1.00 93.44 92 CYS A CA 1
ATOM 725 C C . CYS A 1 92 ? -6.625 6.433 0.015 1.00 93.44 92 CYS A C 1
ATOM 727 O O . CYS A 1 92 ? -7.402 7.306 0.423 1.00 93.44 92 CYS A O 1
ATOM 729 N N . VAL A 1 93 ? -5.355 6.686 -0.286 1.00 95.38 93 VAL A N 1
ATOM 730 C CA . VAL A 1 93 ? -4.762 8.028 -0.241 1.00 95.38 93 VAL A CA 1
ATOM 731 C C . VAL A 1 93 ? -3.925 8.289 -1.481 1.00 95.38 93 VAL A C 1
ATOM 733 O O . VAL A 1 93 ? -3.378 7.372 -2.091 1.00 95.38 93 VAL A O 1
ATOM 736 N N . ARG A 1 94 ? -3.812 9.565 -1.831 1.00 94.88 94 ARG A N 1
ATOM 737 C CA . ARG A 1 94 ? -2.764 10.076 -2.706 1.00 94.88 94 ARG A CA 1
ATOM 738 C C . ARG A 1 94 ? -1.707 10.741 -1.838 1.00 94.88 94 ARG A C 1
ATOM 740 O O . ARG A 1 94 ? -2.050 11.583 -1.007 1.00 94.88 94 ARG A O 1
ATOM 747 N N . VAL A 1 95 ? -0.451 10.374 -2.047 1.00 92.94 95 VAL A N 1
ATOM 748 C CA . VAL A 1 95 ? 0.720 10.978 -1.411 1.00 92.94 95 VAL A CA 1
ATOM 749 C C . VAL A 1 95 ? 1.457 11.778 -2.482 1.00 92.94 95 VAL A C 1
ATOM 751 O O . VAL A 1 95 ? 2.017 11.211 -3.419 1.00 92.94 95 VAL A O 1
ATOM 754 N N . SER A 1 96 ? 1.406 13.101 -2.363 1.00 91.00 96 SER A N 1
ATOM 755 C CA . SER A 1 96 ? 1.987 14.055 -3.306 1.00 91.00 96 SER A CA 1
ATOM 756 C C . SER A 1 96 ? 3.277 14.641 -2.745 1.00 91.00 96 SER A C 1
ATOM 758 O O . SER A 1 96 ? 3.273 15.326 -1.719 1.00 91.00 96 SER A O 1
ATOM 760 N N . GLY A 1 97 ? 4.389 14.373 -3.420 1.00 83.00 97 GLY A N 1
ATOM 761 C CA . GLY A 1 97 ? 5.687 14.991 -3.182 1.00 83.00 97 GLY A CA 1
ATOM 762 C C . GLY A 1 97 ? 6.049 16.030 -4.246 1.00 83.00 97 GLY A C 1
ATOM 763 O O . GLY A 1 97 ? 5.349 16.184 -5.243 1.00 83.00 97 GLY A O 1
ATOM 764 N N . PRO A 1 98 ? 7.171 16.741 -4.060 1.00 71.38 98 PRO A N 1
ATOM 765 C CA . PRO A 1 98 ? 7.657 17.718 -5.033 1.00 71.38 98 PRO A CA 1
ATOM 766 C C . PRO A 1 98 ? 8.105 17.097 -6.367 1.00 71.38 98 PRO A C 1
ATOM 768 O O . PRO A 1 98 ? 8.121 17.798 -7.373 1.00 71.38 98 PRO A O 1
ATOM 771 N N . ALA A 1 99 ? 8.473 15.812 -6.383 1.00 70.38 99 ALA A N 1
ATOM 772 C CA . ALA A 1 99 ? 8.984 15.123 -7.571 1.00 70.38 99 ALA A CA 1
ATOM 773 C C . ALA A 1 99 ? 8.074 13.992 -8.076 1.00 70.38 99 ALA A C 1
ATOM 775 O O . ALA A 1 99 ? 8.229 13.542 -9.208 1.00 70.38 99 ALA A O 1
ATOM 776 N N . GLU A 1 100 ? 7.147 13.516 -7.246 1.00 80.19 100 GLU A N 1
ATOM 777 C CA . GLU A 1 100 ? 6.379 12.312 -7.536 1.00 80.19 100 GLU A CA 1
ATOM 778 C C . GLU A 1 100 ? 5.024 12.316 -6.834 1.00 80.19 100 GLU A C 1
ATOM 780 O O . GLU A 1 100 ? 4.864 12.838 -5.729 1.00 80.19 100 GLU A O 1
ATOM 785 N N . ASP A 1 101 ? 4.056 11.694 -7.498 1.00 87.69 101 ASP A N 1
ATOM 786 C CA . ASP A 1 101 ? 2.767 11.335 -6.933 1.00 87.69 101 ASP A CA 1
ATOM 787 C C . ASP A 1 101 ? 2.698 9.817 -6.792 1.00 87.69 101 ASP A C 1
ATOM 789 O O . ASP A 1 101 ? 3.064 9.070 -7.710 1.00 87.69 101 ASP A O 1
ATOM 793 N N . SER A 1 102 ? 2.165 9.366 -5.662 1.00 92.00 102 SER A N 1
ATOM 794 C CA . SER A 1 102 ? 1.825 7.964 -5.464 1.00 92.00 102 SER A CA 1
ATOM 795 C C . SER A 1 102 ? 0.399 7.787 -4.960 1.00 92.00 102 SER A C 1
ATOM 797 O O . SER A 1 102 ? -0.144 8.629 -4.241 1.00 92.00 102 SER A O 1
ATOM 799 N N . TYR A 1 103 ? -0.216 6.680 -5.360 1.00 94.50 103 TYR A N 1
ATOM 800 C CA . TYR A 1 103 ? -1.492 6.216 -4.830 1.00 94.50 103 TYR A CA 1
ATOM 801 C C . TYR A 1 103 ? -1.249 5.034 -3.907 1.00 94.50 103 TYR A C 1
ATOM 803 O O . TYR A 1 103 ? -0.485 4.138 -4.253 1.00 94.50 103 TYR A O 1
ATOM 811 N N . VAL A 1 104 ? -1.918 5.017 -2.759 1.00 94.38 104 VAL A N 1
ATOM 812 C CA . VAL A 1 104 ? -1.833 3.928 -1.783 1.00 94.38 104 VAL A CA 1
ATOM 813 C C . VAL A 1 104 ? -3.219 3.371 -1.537 1.00 94.38 104 VAL A C 1
ATOM 815 O O . VAL A 1 104 ? -4.163 4.134 -1.317 1.00 94.38 104 VAL A O 1
ATOM 818 N N . ILE A 1 105 ? -3.327 2.047 -1.532 1.00 94.12 105 ILE A N 1
ATOM 819 C CA . ILE A 1 105 ? -4.517 1.316 -1.104 1.00 94.12 105 ILE A CA 1
ATOM 820 C C . ILE A 1 105 ? -4.154 0.332 0.005 1.00 94.12 105 ILE A C 1
ATOM 822 O O . ILE A 1 105 ? -3.126 -0.346 -0.036 1.00 94.12 105 ILE A O 1
ATOM 826 N N . ASN A 1 106 ? -5.007 0.274 1.022 1.00 93.44 106 ASN A N 1
ATOM 827 C CA . ASN A 1 106 ? -4.957 -0.714 2.089 1.00 93.44 106 ASN A CA 1
ATOM 828 C C . ASN A 1 106 ? -6.121 -1.681 1.935 1.00 93.44 106 ASN A C 1
ATOM 830 O O . ASN A 1 106 ? -7.279 -1.258 1.971 1.00 93.44 106 ASN A O 1
ATOM 834 N N . VAL A 1 107 ? -5.812 -2.965 1.801 1.00 90.94 107 VAL A N 1
ATOM 835 C CA . VAL A 1 107 ? -6.803 -4.030 1.650 1.00 90.94 107 VAL A CA 1
ATOM 836 C C . VAL A 1 107 ? -6.566 -5.075 2.718 1.00 90.94 107 VAL A C 1
ATOM 838 O O . VAL A 1 107 ? -5.477 -5.639 2.807 1.00 90.94 107 VAL A O 1
ATOM 841 N N . LEU A 1 108 ? -7.592 -5.359 3.506 1.00 88.00 108 LEU A N 1
ATOM 842 C CA . LEU A 1 108 ? -7.584 -6.502 4.405 1.00 88.00 108 LEU A CA 1
ATOM 843 C C . LEU A 1 108 ? -8.086 -7.742 3.652 1.00 88.00 108 LEU A C 1
ATOM 845 O O . LEU A 1 108 ? -9.083 -7.669 2.928 1.00 88.00 108 LEU A O 1
ATOM 849 N N . THR A 1 109 ? -7.374 -8.859 3.779 1.00 85.38 109 THR A N 1
ATOM 850 C CA . THR A 1 109 ? -7.692 -10.122 3.100 1.00 85.38 109 THR A CA 1
ATOM 851 C C . THR A 1 109 ? -7.393 -11.333 3.981 1.00 85.38 109 THR A C 1
ATOM 853 O O . THR A 1 109 ? -6.469 -11.311 4.791 1.00 85.38 109 THR A O 1
ATOM 856 N N . ALA A 1 110 ? -8.136 -12.421 3.772 1.00 84.19 110 ALA A N 1
ATOM 857 C CA . ALA A 1 110 ? -7.879 -13.720 4.393 1.00 84.19 110 ALA A CA 1
ATOM 858 C C . ALA A 1 110 ? -6.726 -14.496 3.724 1.00 84.19 110 ALA A C 1
ATOM 860 O O . ALA A 1 110 ? -6.336 -15.559 4.207 1.00 84.19 110 ALA A O 1
ATOM 861 N N . LEU A 1 111 ? -6.180 -14.000 2.607 1.00 81.88 111 LEU A N 1
ATOM 862 C CA . LEU A 1 111 ? -5.041 -14.639 1.953 1.00 81.88 111 LEU A CA 1
ATOM 863 C C . LEU A 1 111 ? -3.798 -14.606 2.835 1.00 81.88 111 LEU A C 1
ATOM 865 O O . LEU A 1 111 ? -3.398 -13.563 3.348 1.00 81.88 111 LEU A O 1
ATOM 869 N N . GLU A 1 112 ? -3.140 -15.754 2.948 1.00 82.81 112 GLU A N 1
ATOM 870 C CA . GLU A 1 112 ? -1.843 -15.846 3.604 1.00 82.81 112 GLU A CA 1
ATOM 871 C C . GLU A 1 112 ? -0.766 -15.165 2.752 1.00 82.81 112 GLU A C 1
ATOM 873 O O . GLU A 1 112 ? -0.779 -15.244 1.522 1.00 82.81 112 GLU A O 1
ATOM 878 N N . ILE A 1 113 ? 0.202 -14.528 3.415 1.00 85.19 113 ILE A N 1
ATOM 879 C CA . ILE A 1 113 ? 1.295 -13.804 2.754 1.00 85.19 113 ILE A CA 1
ATOM 880 C C . ILE A 1 113 ? 2.040 -14.655 1.707 1.00 85.19 113 ILE A C 1
ATOM 882 O O . ILE A 1 113 ? 2.255 -14.132 0.614 1.00 85.19 113 ILE A O 1
ATOM 886 N N . PRO A 1 114 ? 2.405 -15.932 1.961 1.00 83.06 114 PRO A N 1
ATOM 887 C CA . PRO A 1 114 ? 3.045 -16.759 0.936 1.00 83.06 114 PRO A CA 1
ATOM 888 C C . PRO A 1 114 ? 2.188 -16.899 -0.327 1.00 83.06 114 PRO A C 1
ATOM 890 O O . PRO A 1 114 ? 2.677 -16.658 -1.424 1.00 83.06 114 PRO A O 1
ATOM 893 N N . LYS A 1 115 ? 0.880 -17.149 -0.178 1.00 84.06 115 LYS A N 1
ATOM 894 C CA . LYS A 1 115 ? -0.044 -17.302 -1.315 1.00 84.06 115 LYS A CA 1
ATOM 895 C C . LYS A 1 115 ? -0.184 -16.028 -2.144 1.00 84.06 115 LYS A C 1
ATOM 897 O O . LYS A 1 115 ? -0.324 -16.102 -3.359 1.00 84.06 115 LYS A O 1
ATOM 902 N N . LEU A 1 116 ? -0.131 -14.849 -1.510 1.00 85.88 116 LEU A N 1
ATOM 903 C CA . LEU A 1 116 ? -0.165 -13.577 -2.244 1.00 85.88 116 LEU A CA 1
ATOM 904 C C . LEU A 1 116 ? 0.970 -13.480 -3.267 1.00 85.88 116 LEU A C 1
ATOM 906 O O . LEU A 1 116 ? 0.770 -12.927 -4.343 1.00 85.88 116 LEU A O 1
ATOM 910 N N . TRP A 1 117 ? 2.157 -13.982 -2.943 1.00 87.38 117 TRP A N 1
ATOM 911 C CA . TRP A 1 117 ? 3.286 -13.898 -3.860 1.00 87.38 117 TRP A CA 1
ATOM 912 C C . TRP A 1 117 ? 3.422 -15.128 -4.732 1.00 87.38 117 TRP A C 1
ATOM 914 O O . TRP A 1 117 ? 3.411 -15.001 -5.952 1.00 87.38 117 TRP A O 1
ATOM 924 N N . ASP A 1 118 ? 3.526 -16.293 -4.104 1.00 86.50 118 ASP A N 1
ATOM 925 C CA . ASP A 1 118 ? 3.904 -17.531 -4.774 1.00 86.50 118 ASP A CA 1
ATOM 926 C C . ASP A 1 118 ? 2.811 -17.994 -5.746 1.00 86.50 118 ASP A C 1
ATOM 928 O O . ASP A 1 118 ? 3.125 -18.484 -6.829 1.00 86.50 118 ASP A O 1
ATOM 932 N N . ASP A 1 119 ? 1.538 -17.767 -5.403 1.00 86.31 119 ASP A N 1
ATOM 933 C CA . ASP A 1 119 ? 0.408 -18.243 -6.207 1.00 86.31 119 ASP A CA 1
ATOM 934 C C . ASP A 1 119 ? -0.194 -17.147 -7.101 1.00 86.31 119 ASP A C 1
ATOM 936 O O . ASP A 1 119 ? -0.770 -17.453 -8.146 1.00 86.31 119 ASP A O 1
ATOM 940 N N . LEU A 1 120 ? -0.096 -15.872 -6.700 1.00 87.06 120 LEU A N 1
ATOM 941 C CA . LEU A 1 120 ? -0.762 -14.763 -7.392 1.00 87.06 120 LEU A CA 1
ATOM 942 C C . LEU A 1 120 ? 0.216 -13.854 -8.142 1.00 87.06 120 LEU A C 1
ATOM 944 O O . LEU A 1 120 ? 0.184 -13.814 -9.370 1.00 87.06 120 LEU A O 1
ATOM 948 N N . TYR A 1 121 ? 1.041 -13.074 -7.437 1.00 89.75 121 TYR A N 1
ATOM 949 C CA . TYR A 1 121 ? 1.816 -12.022 -8.103 1.00 89.75 121 TYR A CA 1
ATOM 950 C C . TYR A 1 121 ? 3.037 -12.555 -8.856 1.00 89.75 121 TYR A C 1
ATOM 952 O O . TYR A 1 121 ? 3.231 -12.171 -10.007 1.00 89.75 121 TYR A O 1
ATOM 960 N N . GLY A 1 122 ? 3.826 -13.451 -8.259 1.00 90.38 122 GLY A N 1
ATOM 961 C CA . GLY A 1 122 ? 5.046 -13.998 -8.863 1.00 90.38 122 GLY A CA 1
ATOM 962 C C . GLY A 1 122 ? 4.798 -14.610 -10.247 1.00 90.38 122 GLY A C 1
ATOM 963 O O . GLY A 1 122 ? 5.328 -14.090 -11.228 1.00 90.38 122 GLY A O 1
ATOM 964 N N . PRO A 1 123 ? 3.907 -15.613 -10.378 1.00 92.06 123 PRO A N 1
ATOM 965 C CA . PRO A 1 123 ? 3.631 -16.253 -11.666 1.00 92.06 123 PRO A CA 1
ATOM 966 C C . PRO A 1 123 ? 3.102 -15.292 -12.741 1.00 92.06 123 PRO A C 1
ATOM 968 O O . PRO A 1 123 ? 3.435 -15.428 -13.922 1.00 92.06 123 PRO A O 1
ATOM 971 N N . VAL A 1 124 ? 2.278 -14.311 -12.352 1.00 90.75 124 VAL A N 1
ATOM 972 C CA . VAL A 1 124 ? 1.732 -13.304 -13.277 1.00 90.75 124 VAL A CA 1
ATOM 973 C C . VAL A 1 124 ? 2.837 -12.385 -13.796 1.00 90.75 124 VAL A C 1
ATOM 975 O O . VAL A 1 124 ? 2.869 -12.093 -14.993 1.00 90.75 124 VAL A O 1
ATOM 978 N N . LEU A 1 125 ? 3.744 -11.947 -12.923 1.00 91.44 125 LEU A N 1
ATOM 979 C CA . LEU A 1 125 ? 4.867 -11.086 -13.290 1.00 91.44 125 LEU A CA 1
ATOM 980 C C . LEU A 1 125 ? 5.903 -11.830 -14.137 1.00 91.44 125 LEU A C 1
ATOM 982 O O . LEU A 1 125 ? 6.343 -11.285 -15.149 1.00 91.44 125 LEU A O 1
ATOM 986 N N . ASP A 1 126 ? 6.211 -13.082 -13.788 1.00 91.88 126 ASP A N 1
ATOM 987 C CA . ASP A 1 126 ? 7.094 -13.958 -14.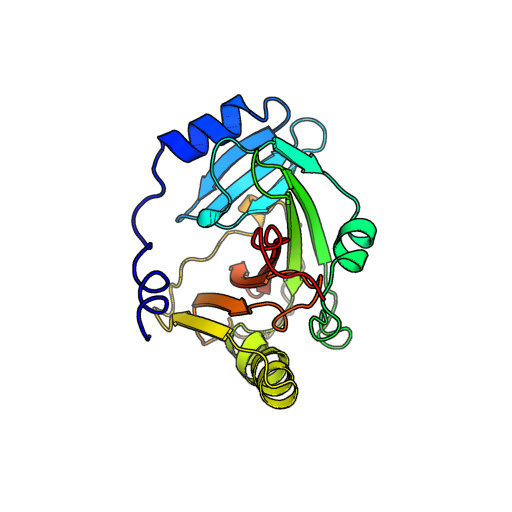567 1.00 91.88 126 ASP A CA 1
ATOM 988 C C . ASP A 1 126 ? 6.554 -14.168 -15.985 1.00 91.88 126 ASP A C 1
ATOM 990 O O . ASP A 1 126 ? 7.279 -14.016 -16.968 1.00 91.88 126 ASP A O 1
ATOM 994 N N . THR A 1 127 ? 5.251 -14.443 -16.106 1.00 91.81 127 THR A N 1
ATOM 995 C CA . THR A 1 127 ? 4.580 -14.593 -17.407 1.00 91.81 127 THR A CA 1
ATOM 996 C C . THR A 1 127 ? 4.609 -13.294 -18.215 1.00 91.81 127 THR A C 1
ATOM 998 O O . THR A 1 127 ? 4.745 -13.328 -19.437 1.00 91.81 127 THR A O 1
ATOM 1001 N N . ALA A 1 128 ? 4.487 -12.145 -17.547 1.00 88.62 128 ALA A N 1
ATOM 1002 C CA . ALA A 1 128 ? 4.552 -10.831 -18.180 1.00 88.62 128 ALA A CA 1
ATOM 1003 C C . ALA A 1 128 ? 5.989 -10.374 -18.500 1.00 88.62 128 ALA A C 1
ATOM 1005 O O . ALA A 1 128 ? 6.158 -9.354 -19.165 1.00 88.62 128 ALA A O 1
ATOM 1006 N N . GLY A 1 129 ? 7.017 -11.092 -18.030 1.00 89.50 129 GLY A N 1
ATOM 1007 C CA . GLY A 1 129 ? 8.418 -10.689 -18.167 1.00 89.50 129 GLY A CA 1
ATOM 1008 C C . GLY A 1 129 ? 8.751 -9.385 -17.435 1.00 89.50 129 GLY A C 1
ATOM 1009 O O . GLY A 1 129 ? 9.661 -8.666 -17.852 1.00 89.50 129 GLY A O 1
ATOM 1010 N N . LEU A 1 130 ? 8.001 -9.046 -16.381 1.00 88.38 130 LEU A N 1
ATOM 1011 C CA . LEU A 1 130 ? 8.183 -7.796 -15.647 1.00 88.38 130 LEU A CA 1
ATOM 1012 C C . LEU A 1 130 ? 9.253 -7.950 -14.561 1.00 88.38 130 LEU A C 1
ATOM 1014 O O . LEU A 1 130 ? 9.161 -8.866 -13.743 1.00 88.38 130 LEU A O 1
ATOM 1018 N N . PRO A 1 131 ? 10.252 -7.053 -14.507 1.00 88.94 131 PRO A N 1
ATOM 1019 C CA . PRO A 1 131 ? 11.272 -7.107 -13.473 1.00 88.94 131 PRO A CA 1
ATOM 1020 C C . PRO A 1 131 ? 10.682 -6.733 -12.110 1.00 88.94 131 PRO A C 1
ATOM 1022 O O . PRO A 1 131 ? 9.928 -5.768 -11.964 1.00 88.94 131 PRO A O 1
ATOM 1025 N N . TYR A 1 132 ? 11.071 -7.493 -11.092 1.00 89.62 132 TYR A N 1
ATOM 1026 C CA . TYR A 1 132 ? 10.723 -7.221 -9.707 1.00 89.62 132 TYR A CA 1
ATOM 1027 C C . TYR A 1 132 ? 11.910 -7.493 -8.780 1.00 89.62 132 TYR A C 1
ATOM 1029 O O . TYR A 1 132 ? 12.760 -8.346 -9.044 1.00 89.62 132 TYR A O 1
ATOM 1037 N N . ALA A 1 133 ? 11.956 -6.774 -7.663 1.00 87.56 133 ALA A N 1
ATOM 1038 C CA . ALA A 1 133 ? 12.942 -6.938 -6.604 1.00 87.56 133 ALA A CA 1
ATOM 1039 C C . ALA A 1 133 ? 12.244 -6.941 -5.243 1.00 87.56 133 ALA A C 1
ATOM 1041 O O . ALA A 1 133 ? 11.340 -6.147 -4.994 1.00 87.56 133 ALA A O 1
ATOM 1042 N N . GLY A 1 134 ? 12.663 -7.821 -4.339 1.00 84.00 134 GLY A N 1
ATOM 1043 C CA . GLY A 1 134 ? 12.052 -7.909 -3.019 1.00 84.00 134 GLY A CA 1
ATOM 1044 C C . GLY A 1 134 ? 12.282 -9.240 -2.333 1.00 84.00 134 GLY A C 1
ATOM 1045 O O . GLY A 1 134 ? 13.133 -10.034 -2.736 1.00 84.00 134 GLY A O 1
ATOM 1046 N N . GLY A 1 135 ? 11.510 -9.469 -1.279 1.00 80.38 135 GLY A N 1
ATOM 1047 C CA . GLY A 1 135 ? 11.556 -10.701 -0.513 1.00 80.38 135 GLY A CA 1
ATOM 1048 C C . GLY A 1 135 ? 10.466 -10.778 0.547 1.00 80.38 135 GLY A C 1
ATOM 1049 O O . GLY A 1 135 ? 9.697 -9.844 0.786 1.00 80.38 135 GLY A O 1
ATOM 1050 N N . HIS A 1 136 ? 10.428 -11.915 1.225 1.00 75.38 136 HIS A N 1
ATOM 1051 C CA . HIS A 1 136 ? 9.579 -12.145 2.384 1.00 75.38 136 HIS A CA 1
ATOM 1052 C C . HIS A 1 136 ? 10.436 -12.575 3.578 1.00 75.38 136 HIS A C 1
ATOM 1054 O O . HIS A 1 136 ? 11.497 -13.178 3.416 1.00 75.38 136 HIS A O 1
ATOM 1060 N N . SER A 1 137 ? 9.992 -12.261 4.796 1.00 61.41 137 SER A N 1
ATOM 1061 C CA . SER A 1 137 ? 10.717 -12.642 6.012 1.00 61.41 137 SER A CA 1
ATOM 1062 C C . SER A 1 137 ? 10.015 -13.789 6.739 1.00 61.41 137 SER A C 1
ATOM 1064 O O . SER A 1 137 ? 8.894 -13.655 7.225 1.00 61.41 137 SER A O 1
ATOM 1066 N N . ALA A 1 138 ? 10.715 -14.918 6.874 1.00 55.53 138 ALA A N 1
ATOM 1067 C CA . ALA A 1 138 ? 10.259 -16.085 7.636 1.00 55.53 138 ALA A CA 1
ATOM 1068 C C . ALA A 1 138 ? 10.394 -15.915 9.167 1.00 55.53 138 ALA A C 1
ATOM 1070 O O . ALA A 1 138 ? 10.233 -16.881 9.915 1.00 55.53 138 ALA A O 1
ATOM 1071 N N . HIS A 1 139 ? 10.735 -14.715 9.660 1.00 45.44 139 HIS A N 1
ATOM 1072 C CA . HIS A 1 139 ? 10.962 -14.470 11.086 1.00 45.44 139 HIS A CA 1
ATOM 1073 C C . HIS A 1 139 ? 9.653 -14.529 11.899 1.00 45.44 139 HIS A C 1
ATOM 1075 O O . HIS A 1 139 ? 9.047 -13.516 12.240 1.00 45.44 139 HIS A O 1
ATOM 1081 N N . GLY A 1 140 ? 9.304 -15.762 12.283 1.00 42.53 140 GLY A N 1
ATOM 1082 C CA . GLY A 1 140 ? 8.830 -16.138 13.611 1.00 42.53 140 GLY A CA 1
ATOM 1083 C C . GLY A 1 140 ? 7.331 -16.392 13.759 1.00 42.53 140 GLY A C 1
ATOM 1084 O O . GLY A 1 140 ? 6.494 -15.609 13.330 1.00 42.53 140 GLY A O 1
ATOM 1085 N N . ARG A 1 141 ? 6.991 -17.392 14.588 1.00 39.78 141 ARG A N 1
ATOM 1086 C CA . ARG A 1 141 ? 5.660 -17.587 15.216 1.00 39.78 141 ARG A CA 1
ATOM 1087 C C . ARG A 1 141 ? 5.167 -16.365 16.040 1.00 39.78 141 ARG A C 1
ATOM 1089 O O . ARG A 1 141 ? 4.116 -16.434 16.666 1.00 39.78 141 ARG A O 1
ATOM 1096 N N . ARG A 1 142 ? 5.943 -15.270 16.061 1.00 46.94 142 ARG A N 1
ATOM 1097 C CA . ARG A 1 142 ? 5.701 -13.945 16.660 1.00 46.94 142 ARG A CA 1
ATOM 1098 C C . ARG A 1 142 ? 6.163 -12.816 15.718 1.00 46.94 142 ARG A C 1
ATOM 1100 O O . ARG A 1 142 ? 6.782 -11.853 16.165 1.00 46.94 142 ARG A O 1
ATOM 1107 N N . GLY A 1 143 ? 5.964 -12.973 14.412 1.00 49.62 143 GLY A N 1
ATOM 1108 C CA . GLY A 1 143 ? 6.195 -11.904 13.441 1.00 49.62 143 GLY A CA 1
ATOM 1109 C C . GLY A 1 143 ? 5.513 -10.601 13.860 1.00 49.62 143 GLY A C 1
ATOM 1110 O O . GLY A 1 143 ? 4.520 -10.651 14.583 1.00 49.62 143 GLY A O 1
ATOM 1111 N N . ARG A 1 144 ? 6.043 -9.439 13.457 1.00 57.25 144 ARG A N 1
ATOM 1112 C CA . ARG A 1 144 ? 5.427 -8.133 13.756 1.00 57.25 144 ARG A CA 1
ATOM 1113 C C . ARG A 1 144 ? 3.988 -8.133 13.229 1.00 57.25 144 ARG A C 1
ATOM 1115 O O . ARG A 1 144 ? 3.779 -8.041 12.026 1.00 57.25 144 ARG A O 1
ATOM 1122 N N . LYS A 1 145 ? 3.019 -8.282 14.130 1.00 67.38 145 LYS A N 1
ATOM 1123 C CA . LYS A 1 145 ? 1.593 -8.178 13.832 1.00 67.38 145 LYS A CA 1
ATOM 11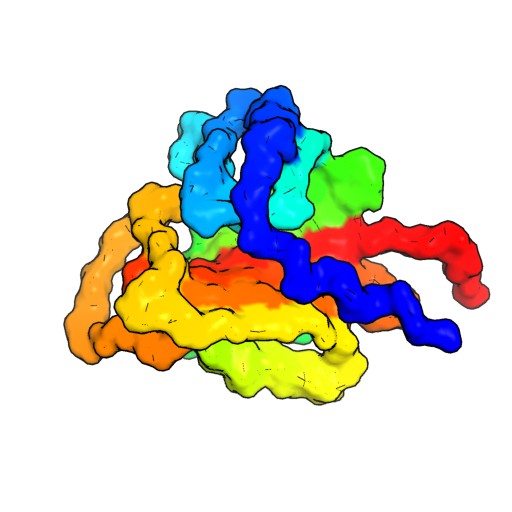24 C C . LYS A 1 145 ? 1.168 -6.748 14.112 1.00 67.38 145 LYS A C 1
ATOM 1126 O O . LYS A 1 145 ? 1.553 -6.196 15.142 1.00 67.38 145 LYS A O 1
ATOM 1131 N N . LEU A 1 146 ? 0.407 -6.154 13.203 1.00 74.00 146 LEU A N 1
ATOM 1132 C CA . LEU A 1 146 ? -0.363 -4.966 13.547 1.00 74.00 146 LEU A CA 1
ATOM 1133 C C . LEU A 1 146 ? -1.677 -5.433 14.167 1.00 74.00 146 LEU A C 1
ATOM 1135 O O . LEU A 1 146 ? -2.308 -6.367 13.672 1.00 74.00 146 LEU A O 1
ATOM 1139 N N . ASP A 1 147 ? -2.092 -4.794 15.252 1.00 78.75 147 ASP A N 1
ATOM 1140 C CA . ASP A 1 147 ? -3.407 -5.065 15.819 1.00 78.75 147 ASP A CA 1
ATOM 1141 C C . ASP A 1 147 ? -4.491 -4.433 14.937 1.00 78.75 147 ASP A C 1
ATOM 1143 O O . ASP A 1 147 ? -4.288 -3.373 14.338 1.00 78.75 147 ASP A O 1
ATOM 1147 N N . ARG A 1 148 ? -5.674 -5.060 14.870 1.00 81.81 148 ARG A N 1
ATOM 1148 C CA . ARG A 1 148 ? -6.819 -4.520 14.106 1.00 81.81 148 ARG A CA 1
ATOM 1149 C C . ARG A 1 148 ? -7.164 -3.095 14.527 1.00 81.81 148 ARG A C 1
ATOM 1151 O O . ARG A 1 148 ? -7.472 -2.249 13.690 1.00 81.81 148 ARG A O 1
ATOM 1158 N N . GLU A 1 149 ? -7.044 -2.827 15.825 1.00 82.81 149 GLU A N 1
ATOM 1159 C CA . GLU A 1 149 ? -7.262 -1.508 16.407 1.00 82.81 149 GLU A CA 1
ATOM 1160 C C . GLU A 1 149 ? -6.318 -0.462 15.826 1.00 82.81 149 GLU A C 1
ATOM 1162 O O . GLU A 1 149 ? -6.750 0.664 15.606 1.00 82.81 149 GLU A O 1
ATOM 1167 N N . VAL A 1 150 ? -5.059 -0.814 15.533 1.00 80.94 150 VAL A N 1
ATOM 1168 C CA . VAL A 1 150 ? -4.059 0.104 14.964 1.00 80.94 150 VAL A CA 1
ATOM 1169 C C . VAL A 1 150 ? -4.483 0.567 13.574 1.00 80.94 150 VAL A C 1
ATOM 1171 O O . VAL A 1 150 ? -4.348 1.748 13.259 1.00 80.94 150 VAL A O 1
ATOM 1174 N N . ILE A 1 151 ? -5.078 -0.321 12.781 1.00 82.12 151 ILE A N 1
ATOM 1175 C CA . ILE A 1 151 ? -5.496 -0.039 11.402 1.00 82.12 151 ILE A CA 1
ATOM 1176 C C . ILE A 1 151 ? -6.958 0.415 11.288 1.00 82.12 151 ILE A C 1
ATOM 1178 O O . ILE A 1 151 ? -7.438 0.664 10.186 1.00 82.12 151 ILE A O 1
ATOM 1182 N N . GLY A 1 152 ? -7.663 0.543 12.417 1.00 77.75 152 GLY A N 1
ATOM 1183 C CA . GLY A 1 152 ? -9.059 0.978 12.456 1.00 77.75 152 GLY A CA 1
ATOM 1184 C C . GLY A 1 152 ? -10.035 -0.018 11.825 1.00 77.75 152 GLY A C 1
ATOM 1185 O O . GLY A 1 152 ? -11.101 0.397 11.380 1.00 77.75 152 GLY A O 1
ATOM 1186 N N . ALA A 1 153 ? -9.670 -1.302 11.760 1.00 78.62 153 ALA A N 1
ATOM 1187 C CA . ALA A 1 153 ? -10.537 -2.351 11.239 1.00 78.62 153 ALA A CA 1
ATOM 1188 C C . ALA A 1 153 ? -11.456 -2.879 12.349 1.00 78.62 153 ALA A C 1
ATOM 1190 O O . ALA A 1 153 ? -10.989 -3.207 13.444 1.00 78.62 153 ALA A O 1
ATOM 1191 N N . GLU A 1 154 ? -12.753 -3.005 12.063 1.00 72.31 154 GLU A N 1
ATOM 1192 C CA . GLU A 1 154 ? -13.713 -3.576 13.013 1.00 72.31 154 GLU A CA 1
ATOM 1193 C C . GLU A 1 154 ? -13.375 -5.041 13.317 1.00 72.31 154 GLU A C 1
ATOM 1195 O O . GLU A 1 154 ? -12.849 -5.775 12.472 1.00 72.31 154 GLU A O 1
ATOM 1200 N N . ALA A 1 155 ? -13.651 -5.489 14.543 1.00 62.22 155 ALA A N 1
ATOM 1201 C CA . ALA A 1 155 ? -13.486 -6.888 14.908 1.00 62.22 155 ALA A CA 1
ATOM 1202 C C . ALA A 1 155 ? -14.489 -7.737 14.116 1.00 62.22 155 ALA A C 1
ATOM 1204 O O . ALA A 1 155 ? -15.699 -7.596 14.280 1.00 62.22 155 ALA A O 1
ATOM 1205 N N . ARG A 1 156 ? -13.991 -8.635 13.263 1.00 62.16 156 ARG A N 1
ATOM 1206 C CA . ARG A 1 156 ? -14.834 -9.659 12.645 1.00 62.16 156 ARG A CA 1
ATOM 1207 C C . ARG A 1 156 ? -14.940 -10.850 13.596 1.00 62.16 156 ARG A C 1
ATOM 1209 O O . ARG A 1 156 ? -13.958 -11.143 14.286 1.00 62.16 156 ARG A O 1
ATOM 1216 N N . PRO A 1 157 ? -16.090 -11.548 13.643 1.00 52.72 157 PRO A N 1
ATOM 1217 C CA . PRO A 1 157 ? -16.157 -12.840 14.307 1.00 52.72 157 PRO A CA 1
ATOM 1218 C C . PRO A 1 157 ? -15.030 -13.703 13.748 1.00 52.72 157 PRO A C 1
ATOM 1220 O O . PRO A 1 157 ? -14.925 -13.849 12.528 1.00 52.72 157 PRO A O 1
ATOM 1223 N N . GLN A 1 158 ? -14.166 -14.229 14.618 1.00 50.62 158 GLN A N 1
ATOM 1224 C CA . GLN A 1 158 ? -13.190 -15.221 14.186 1.00 50.62 158 GLN A CA 1
ATOM 1225 C C . GLN A 1 158 ? -13.955 -16.320 13.454 1.00 50.62 158 GLN A C 1
ATOM 1227 O O . GLN A 1 158 ? -14.901 -16.887 14.006 1.00 50.62 158 GLN A O 1
ATOM 1232 N N . LEU A 1 159 ? -13.559 -16.601 12.211 1.00 48.22 159 LEU A N 1
ATOM 1233 C CA . LEU A 1 159 ? -13.976 -17.818 11.532 1.00 48.22 159 LEU A CA 1
ATOM 1234 C C . LEU A 1 159 ? -13.424 -18.971 12.371 1.00 48.22 159 LEU A C 1
ATOM 1236 O O . LEU A 1 159 ? -12.236 -19.295 12.324 1.00 48.22 159 LEU A O 1
ATOM 1240 N N . SER A 1 160 ? -14.277 -19.513 13.234 1.00 36.19 160 SER A N 1
ATOM 1241 C CA . SER A 1 160 ? -13.940 -20.570 14.171 1.00 36.19 160 SER A CA 1
ATOM 1242 C C . SER A 1 160 ? -13.353 -21.753 13.399 1.00 36.19 160 SER A C 1
ATOM 1244 O O . SER A 1 160 ? -14.003 -22.338 12.540 1.00 36.19 160 SER A O 1
ATOM 1246 N N . GLY A 1 161 ? -12.091 -22.082 13.688 1.00 42.94 161 GLY A N 1
ATOM 1247 C CA . GLY A 1 161 ? -11.368 -23.192 13.057 1.00 42.94 161 GLY A CA 1
ATOM 1248 C C . GLY A 1 161 ? -10.242 -22.794 12.098 1.00 42.94 161 GLY A C 1
ATOM 1249 O O . GLY A 1 161 ? -9.470 -23.670 11.706 1.00 42.94 161 GLY A O 1
ATOM 1250 N N . ALA A 1 162 ? -10.076 -21.511 11.759 1.00 47.72 162 ALA A N 1
ATOM 1251 C CA . ALA A 1 162 ? -8.885 -21.064 11.039 1.00 47.72 162 ALA A CA 1
ATOM 1252 C C . ALA A 1 162 ? -7.659 -21.163 11.963 1.00 47.72 162 ALA A C 1
ATOM 1254 O O . ALA A 1 162 ? -7.604 -20.546 13.026 1.00 47.72 162 ALA A O 1
ATOM 1255 N N . SER A 1 163 ? -6.674 -21.980 11.585 1.00 46.22 163 SER A N 1
ATOM 1256 C CA . SER A 1 163 ? -5.374 -21.939 12.258 1.00 46.22 163 SER A CA 1
ATOM 1257 C C . SER A 1 163 ? -4.711 -20.594 11.961 1.00 46.22 163 SER A C 1
ATOM 1259 O O . SER A 1 163 ? -4.795 -20.149 10.816 1.00 46.22 163 SER A O 1
ATOM 1261 N N . PRO A 1 164 ? -4.026 -19.960 12.932 1.00 51.47 164 PRO A N 1
ATOM 1262 C CA . PRO A 1 164 ? -3.278 -18.748 12.643 1.00 51.47 164 PRO A CA 1
ATOM 1263 C C . PRO A 1 164 ? -2.274 -19.047 11.523 1.00 51.47 164 PRO A C 1
ATOM 1265 O O . PRO A 1 164 ? -1.646 -20.119 11.556 1.00 51.47 164 PRO A O 1
ATOM 1268 N N . PRO A 1 165 ? -2.114 -18.132 10.552 1.00 50.12 165 PRO A N 1
ATOM 1269 C CA . PRO A 1 165 ? -1.276 -18.368 9.388 1.00 50.12 165 PRO A CA 1
ATOM 1270 C C . PRO A 1 165 ? 0.131 -18.778 9.829 1.00 50.12 165 PRO A C 1
ATOM 1272 O O . PRO A 1 165 ? 0.787 -18.110 10.637 1.00 50.12 165 PRO A O 1
ATOM 1275 N N . ARG A 1 166 ? 0.585 -19.933 9.336 1.00 51.69 166 ARG A N 1
ATOM 1276 C CA . ARG A 1 166 ? 1.959 -20.410 9.520 1.00 51.69 166 ARG A CA 1
ATOM 1277 C C . ARG A 1 166 ? 2.748 -19.951 8.302 1.00 51.69 166 ARG A C 1
ATOM 1279 O O . ARG A 1 166 ? 2.602 -20.531 7.237 1.00 51.69 166 ARG A O 1
ATOM 1286 N N . GLY A 1 167 ? 3.589 -18.933 8.442 1.00 54.06 167 GLY A N 1
ATOM 1287 C CA . GLY A 1 167 ? 4.347 -18.433 7.299 1.00 54.06 167 GLY A CA 1
ATOM 1288 C C . GLY A 1 167 ? 5.091 -17.139 7.577 1.00 54.06 167 GLY A C 1
ATOM 1289 O O . GLY A 1 167 ? 5.221 -16.710 8.725 1.00 54.06 167 GLY A O 1
ATOM 1290 N N . SER A 1 168 ? 5.609 -16.553 6.502 1.00 59.38 168 SER A N 1
ATOM 1291 C CA . SER A 1 168 ? 6.295 -15.265 6.498 1.00 59.38 168 SER A CA 1
ATOM 1292 C C . SER A 1 168 ? 5.463 -14.175 7.171 1.00 59.38 168 SER A C 1
ATOM 1294 O O . SER A 1 168 ? 4.286 -14.025 6.872 1.00 59.38 168 SER A O 1
ATOM 1296 N N . ALA A 1 169 ? 6.080 -13.392 8.057 1.00 69.94 169 ALA A N 1
ATOM 1297 C CA . ALA A 1 169 ? 5.394 -12.347 8.820 1.00 69.94 169 ALA A CA 1
ATOM 1298 C C . ALA A 1 169 ? 5.140 -11.071 8.013 1.00 69.94 169 ALA A C 1
ATOM 1300 O O . ALA A 1 169 ? 4.293 -10.243 8.356 1.00 69.94 169 ALA A O 1
ATOM 1301 N N . THR A 1 170 ? 5.960 -10.867 6.987 1.00 78.12 170 THR A N 1
ATOM 1302 C CA . THR A 1 170 ? 5.944 -9.680 6.145 1.00 78.12 170 THR A CA 1
ATOM 1303 C C . THR A 1 170 ? 6.488 -10.037 4.773 1.00 78.12 170 THR A C 1
ATOM 1305 O O . THR A 1 170 ? 7.393 -10.871 4.651 1.00 78.12 170 THR A O 1
ATOM 1308 N N . LEU A 1 171 ? 5.958 -9.365 3.765 1.00 86.06 171 LEU A N 1
ATOM 1309 C CA . LEU A 1 171 ? 6.403 -9.395 2.383 1.00 86.06 171 LEU A CA 1
ATOM 1310 C C . LEU A 1 171 ? 6.570 -7.960 1.885 1.00 86.06 171 LEU A C 1
ATOM 1312 O O . LEU A 1 171 ? 5.759 -7.105 2.236 1.00 86.06 171 LEU A O 1
ATOM 1316 N N . ALA A 1 172 ? 7.598 -7.712 1.077 1.00 88.31 172 ALA A N 1
ATOM 1317 C CA . ALA A 1 172 ? 7.773 -6.457 0.357 1.00 88.31 172 ALA A CA 1
ATOM 1318 C C . ALA A 1 172 ? 8.435 -6.722 -1.002 1.00 88.31 172 ALA A C 1
ATOM 1320 O O . ALA A 1 172 ? 9.567 -7.208 -1.060 1.00 88.31 172 ALA A O 1
ATOM 1321 N N . TYR A 1 173 ? 7.734 -6.384 -2.081 1.00 90.12 173 TYR A N 1
ATOM 1322 C CA . TYR A 1 173 ? 8.240 -6.437 -3.452 1.00 90.12 173 TYR A CA 1
ATOM 1323 C C . TYR A 1 173 ? 7.987 -5.119 -4.170 1.00 90.12 173 TYR A C 1
ATOM 1325 O O . TYR A 1 173 ? 6.952 -4.484 -3.982 1.00 90.12 173 TYR A O 1
ATOM 1333 N N . VAL A 1 174 ? 8.937 -4.729 -5.007 1.00 91.81 174 VAL A N 1
ATOM 1334 C CA . VAL A 1 174 ? 8.858 -3.612 -5.944 1.00 91.81 174 VAL A CA 1
ATOM 1335 C C . VAL A 1 174 ? 8.876 -4.197 -7.343 1.00 91.81 174 VAL A C 1
ATOM 1337 O O . VAL A 1 174 ? 9.720 -5.034 -7.649 1.00 91.81 174 VAL A O 1
ATOM 1340 N N . VAL A 1 175 ? 7.938 -3.766 -8.170 1.00 91.81 175 VAL A N 1
ATOM 1341 C CA . VAL A 1 175 ? 7.802 -4.155 -9.568 1.00 91.81 175 VAL A CA 1
ATOM 1342 C C . VAL A 1 175 ? 8.000 -2.898 -10.396 1.00 91.81 175 VAL A C 1
ATOM 1344 O O . VAL A 1 175 ? 7.231 -1.939 -10.250 1.00 91.81 175 VAL A O 1
ATOM 1347 N N . ASP A 1 176 ? 9.023 -2.893 -11.244 1.00 89.75 176 ASP A N 1
ATOM 1348 C CA . ASP A 1 176 ? 9.249 -1.755 -12.128 1.00 89.75 176 ASP A CA 1
ATOM 1349 C C . ASP A 1 176 ? 8.197 -1.763 -13.247 1.00 89.75 176 ASP A C 1
ATOM 1351 O O . ASP A 1 176 ? 7.733 -2.829 -13.676 1.00 89.75 176 ASP A O 1
ATOM 1355 N N . PRO A 1 177 ? 7.796 -0.585 -13.748 1.00 87.06 177 PRO A N 1
ATOM 1356 C CA . PRO A 1 177 ? 6.943 -0.533 -14.919 1.00 87.06 177 PRO A CA 1
ATOM 1357 C C . PRO A 1 177 ? 7.692 -1.072 -16.141 1.00 87.06 177 PRO A C 1
ATOM 1359 O O . PRO A 1 177 ? 8.924 -1.054 -16.209 1.00 87.06 177 PRO A O 1
ATOM 1362 N N . GLU A 1 178 ? 6.937 -1.497 -17.153 1.00 82.75 178 GLU A N 1
ATOM 1363 C CA . GLU A 1 178 ? 7.527 -1.882 -18.432 1.00 82.75 178 GLU A CA 1
ATOM 1364 C C . GLU A 1 178 ? 8.367 -0.713 -18.991 1.00 82.75 178 GLU A C 1
ATOM 1366 O O . GLU A 1 178 ? 7.892 0.434 -18.997 1.00 82.75 178 GLU A O 1
ATOM 1371 N N . PRO A 1 179 ? 9.609 -0.953 -19.456 1.00 79.69 179 PRO A N 1
ATOM 1372 C CA . PRO A 1 179 ? 10.468 0.111 -19.956 1.00 79.69 179 PRO A CA 1
ATOM 1373 C C . PRO A 1 179 ? 9.805 0.927 -21.074 1.00 79.69 179 PRO A C 1
ATOM 1375 O O . PRO A 1 179 ? 9.479 0.404 -22.132 1.00 79.69 179 PRO A O 1
ATOM 1378 N N . GLY A 1 180 ? 9.665 2.239 -20.863 1.00 77.81 180 GLY A N 1
ATOM 1379 C CA . GLY A 1 180 ? 9.051 3.146 -21.843 1.00 77.81 180 GLY A CA 1
ATOM 1380 C C . GLY A 1 180 ? 7.523 3.233 -21.774 1.00 77.81 180 GLY A C 1
ATOM 1381 O O . GLY A 1 180 ? 6.944 4.016 -22.521 1.00 77.81 180 GLY A O 1
ATOM 1382 N N . SER A 1 181 ? 6.882 2.491 -20.869 1.00 80.88 181 SER A N 1
ATOM 1383 C CA . SER A 1 181 ? 5.460 2.665 -20.564 1.00 80.88 181 SER A CA 1
ATOM 1384 C C . SER A 1 181 ? 5.212 3.858 -19.634 1.00 80.88 181 SER A C 1
ATOM 1386 O O . SER A 1 181 ? 6.117 4.352 -18.959 1.00 80.88 181 SER A O 1
ATOM 1388 N N . ASP A 1 182 ? 3.959 4.303 -19.576 1.00 80.50 182 ASP A N 1
ATOM 1389 C CA . ASP A 1 182 ? 3.450 5.249 -18.578 1.00 80.50 182 ASP A CA 1
ATOM 1390 C C . ASP A 1 182 ? 2.900 4.542 -17.323 1.00 80.50 182 ASP A C 1
ATOM 1392 O O . ASP A 1 182 ? 2.217 5.165 -16.499 1.00 80.50 182 ASP A O 1
ATOM 1396 N N . ALA A 1 183 ? 3.184 3.241 -17.184 1.00 85.19 183 ALA A N 1
ATOM 1397 C CA . ALA A 1 183 ? 2.745 2.443 -16.056 1.00 85.19 183 ALA A CA 1
ATOM 1398 C C . ALA A 1 183 ? 3.429 2.889 -14.758 1.00 85.19 183 ALA A C 1
ATOM 1400 O O . ALA A 1 183 ? 4.502 3.495 -14.737 1.00 85.19 183 ALA A O 1
ATOM 1401 N N . PHE A 1 184 ? 2.777 2.571 -13.647 1.00 88.81 184 PHE A N 1
ATOM 1402 C CA . PHE A 1 184 ? 3.286 2.871 -12.321 1.00 88.81 184 PHE A CA 1
ATOM 1403 C C . PHE A 1 184 ? 4.297 1.805 -11.890 1.00 88.81 184 PHE A C 1
ATOM 1405 O O . PHE A 1 184 ? 4.046 0.608 -12.046 1.00 88.81 184 PHE A O 1
ATOM 1412 N N . GLU A 1 185 ? 5.396 2.237 -11.272 1.00 91.25 185 GLU A N 1
ATOM 1413 C CA . GLU A 1 185 ? 6.140 1.360 -10.370 1.00 91.25 185 GLU A CA 1
ATOM 1414 C C . GLU A 1 185 ? 5.183 0.938 -9.260 1.00 91.25 185 GLU A C 1
ATOM 1416 O O . GLU A 1 185 ? 4.482 1.769 -8.671 1.00 91.25 185 GLU A O 1
ATOM 1421 N N . THR A 1 186 ? 5.114 -0.361 -9.006 1.00 92.81 186 THR A N 1
ATOM 1422 C CA . THR A 1 186 ? 4.173 -0.909 -8.036 1.00 92.81 186 THR A CA 1
ATOM 1423 C C . THR A 1 186 ? 4.927 -1.567 -6.915 1.00 92.81 186 THR A C 1
ATOM 1425 O O . THR A 1 186 ? 5.694 -2.502 -7.126 1.00 92.81 186 THR A O 1
ATOM 1428 N N . ARG A 1 187 ? 4.665 -1.111 -5.700 1.00 92.25 187 ARG A N 1
ATOM 1429 C CA . ARG A 1 187 ? 5.149 -1.762 -4.497 1.00 92.25 187 ARG A CA 1
ATOM 1430 C C . ARG A 1 187 ? 4.015 -2.511 -3.824 1.00 92.25 187 ARG A C 1
ATOM 1432 O O . ARG A 1 187 ? 2.948 -1.952 -3.582 1.00 92.25 187 ARG A O 1
ATOM 1439 N N . ILE A 1 188 ? 4.278 -3.768 -3.507 1.00 91.44 188 ILE A N 1
ATOM 1440 C CA . ILE A 1 188 ? 3.366 -4.688 -2.842 1.00 91.44 188 ILE A CA 1
ATOM 1441 C C . ILE A 1 188 ? 3.987 -5.036 -1.503 1.00 91.44 188 ILE A C 1
ATOM 1443 O O . ILE A 1 188 ? 5.011 -5.718 -1.440 1.00 91.44 188 ILE A O 1
ATOM 1447 N N . THR A 1 189 ? 3.345 -4.586 -0.437 1.00 89.94 189 THR A N 1
ATOM 1448 C CA . THR A 1 189 ? 3.776 -4.857 0.925 1.00 89.94 189 THR A CA 1
ATOM 1449 C C . THR A 1 189 ? 2.649 -5.545 1.674 1.00 89.94 189 THR A C 1
ATOM 1451 O O . THR A 1 189 ? 1.512 -5.092 1.617 1.00 89.94 189 THR A O 1
ATOM 1454 N N . ALA A 1 190 ? 2.931 -6.638 2.374 1.00 88.56 190 ALA A N 1
ATOM 1455 C CA . ALA A 1 190 ? 1.920 -7.368 3.130 1.00 88.56 190 ALA A CA 1
ATOM 1456 C C . ALA A 1 190 ? 2.398 -7.662 4.551 1.00 88.56 190 ALA A C 1
ATOM 1458 O O . ALA A 1 190 ? 3.558 -8.024 4.751 1.00 88.56 190 ALA A O 1
ATOM 1459 N N . VAL A 1 191 ? 1.509 -7.517 5.533 1.00 85.81 191 VAL A N 1
ATOM 1460 C CA . VAL A 1 191 ? 1.787 -7.757 6.958 1.00 85.81 191 VAL A CA 1
ATOM 1461 C C . VAL A 1 191 ? 0.589 -8.415 7.634 1.00 85.81 191 VAL A C 1
ATOM 1463 O O . VAL A 1 191 ? -0.557 -8.173 7.258 1.00 85.81 191 VAL A O 1
ATOM 1466 N N . HIS A 1 192 ? 0.835 -9.244 8.645 1.00 84.62 192 HIS A N 1
ATOM 1467 C CA . HIS A 1 192 ? -0.248 -9.869 9.397 1.00 84.62 192 HIS A CA 1
ATOM 1468 C C . HIS A 1 192 ? -1.010 -8.888 10.285 1.00 84.62 192 HIS A C 1
ATOM 1470 O O . HIS A 1 192 ? -0.413 -8.077 11.002 1.00 84.62 192 HIS A O 1
ATOM 1476 N N . VAL A 1 193 ? -2.332 -9.060 10.297 1.00 81.75 193 VAL A N 1
ATOM 1477 C CA . VAL A 1 193 ? -3.266 -8.363 11.179 1.00 81.75 193 VAL A CA 1
ATOM 1478 C C . VAL A 1 193 ? -4.250 -9.358 11.782 1.00 81.75 193 VAL A C 1
ATOM 1480 O O . VAL A 1 193 ? -5.216 -9.772 11.146 1.00 81.75 193 VAL A O 1
ATOM 1483 N N . GLY A 1 194 ? -3.992 -9.769 13.026 1.00 78.38 194 GLY A N 1
ATOM 1484 C CA . GLY A 1 194 ? -4.695 -10.902 13.632 1.00 78.38 194 GLY A CA 1
ATOM 1485 C C . GLY A 1 194 ? -4.446 -12.195 12.845 1.00 78.38 194 GLY A C 1
ATOM 1486 O O . GLY A 1 194 ? -3.302 -12.663 12.789 1.00 78.38 194 GLY A O 1
ATOM 1487 N N . ASP A 1 195 ? -5.518 -12.731 12.256 1.00 77.06 195 ASP A N 1
ATOM 1488 C CA . ASP A 1 195 ? -5.527 -13.918 11.384 1.00 77.06 195 ASP A CA 1
ATOM 1489 C C . ASP A 1 195 ? -5.633 -13.554 9.888 1.00 77.06 195 ASP A C 1
ATOM 1491 O O . ASP A 1 195 ? -5.666 -14.432 9.031 1.00 77.06 195 ASP A O 1
ATOM 1495 N N . GLU A 1 196 ? -5.667 -12.260 9.568 1.00 83.88 196 GLU A N 1
ATOM 1496 C CA . GLU A 1 196 ? -5.736 -11.734 8.206 1.00 83.88 196 GLU A CA 1
ATOM 1497 C C . GLU A 1 196 ? -4.388 -11.137 7.778 1.00 83.88 196 GLU A C 1
ATOM 1499 O O . GLU A 1 196 ? -3.420 -11.033 8.544 1.00 83.88 196 GLU A O 1
ATOM 1504 N N . THR A 1 197 ? -4.336 -10.723 6.521 1.00 87.31 197 THR A N 1
ATOM 1505 C CA . THR A 1 197 ? -3.221 -10.009 5.921 1.00 87.31 197 THR A CA 1
ATOM 1506 C C . THR A 1 197 ? -3.693 -8.629 5.495 1.00 87.31 197 THR A C 1
ATOM 1508 O O . THR A 1 197 ? -4.667 -8.489 4.756 1.00 87.31 197 THR A O 1
ATOM 1511 N N . LEU A 1 198 ? -2.984 -7.598 5.942 1.00 89.62 198 LEU A N 1
ATOM 1512 C CA . LEU A 1 198 ? -3.090 -6.264 5.377 1.00 89.62 198 LEU A CA 1
ATOM 1513 C C . LEU A 1 198 ? -2.139 -6.165 4.187 1.00 89.62 198 LEU A C 1
ATOM 1515 O O . LEU A 1 198 ? -0.921 -6.225 4.358 1.00 89.62 198 LEU A O 1
ATOM 1519 N N . LEU A 1 199 ? -2.703 -5.977 3.001 1.00 91.31 199 LEU A N 1
ATOM 1520 C CA . LEU A 1 199 ? -1.992 -5.588 1.795 1.00 91.31 199 LEU A CA 1
ATOM 1521 C C . LEU A 1 199 ? -1.943 -4.057 1.704 1.00 91.31 199 LEU A C 1
ATOM 1523 O O . LEU A 1 199 ? -2.977 -3.390 1.690 1.00 91.31 199 LEU A O 1
ATOM 1527 N N . ILE A 1 200 ? -0.737 -3.518 1.602 1.00 92.38 200 ILE A N 1
ATOM 1528 C CA . ILE A 1 200 ? -0.424 -2.115 1.346 1.00 92.38 200 ILE A CA 1
ATOM 1529 C C . ILE A 1 200 ? 0.176 -2.067 -0.059 1.00 92.38 200 ILE A C 1
ATOM 1531 O O . ILE A 1 200 ? 1.335 -2.438 -0.258 1.00 92.38 200 ILE A O 1
ATOM 1535 N N . ALA A 1 201 ? -0.620 -1.652 -1.041 1.00 93.50 201 ALA A N 1
ATOM 1536 C CA . ALA A 1 201 ? -0.153 -1.494 -2.414 1.00 93.50 201 ALA A CA 1
ATOM 1537 C C . ALA A 1 201 ? 0.050 -0.012 -2.730 1.00 93.50 201 ALA A C 1
ATOM 1539 O O . ALA A 1 201 ? -0.829 0.812 -2.468 1.00 93.50 201 ALA A O 1
ATOM 1540 N N . THR A 1 202 ? 1.218 0.310 -3.280 1.00 93.81 202 THR A N 1
ATOM 1541 C CA . THR A 1 202 ? 1.604 1.663 -3.682 1.00 93.81 202 THR A CA 1
ATOM 1542 C C . THR A 1 202 ? 1.890 1.699 -5.170 1.00 93.81 202 THR A C 1
ATOM 1544 O O . THR A 1 202 ? 2.682 0.901 -5.659 1.00 93.81 202 THR A O 1
ATOM 1547 N N . PHE A 1 203 ? 1.303 2.666 -5.866 1.00 93.44 203 PHE A N 1
ATOM 1548 C CA . PHE A 1 203 ? 1.499 2.902 -7.292 1.00 93.44 203 PHE A CA 1
ATOM 1549 C C . PHE A 1 203 ? 2.159 4.258 -7.467 1.00 93.44 203 PHE A C 1
ATOM 1551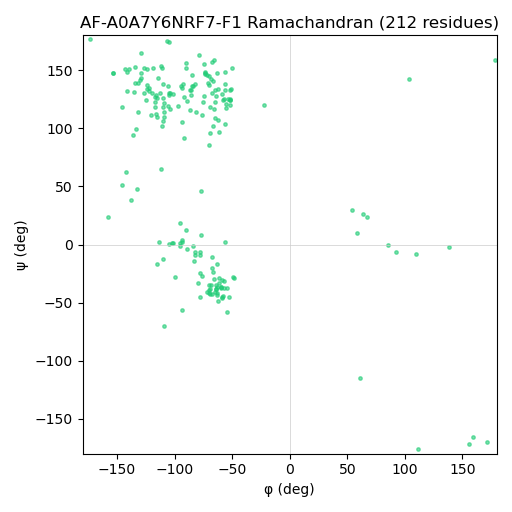 O O . PHE A 1 203 ? 1.536 5.294 -7.221 1.00 93.44 203 PHE A O 1
ATOM 1558 N N . ARG A 1 204 ? 3.426 4.257 -7.869 1.00 90.38 204 ARG A N 1
ATOM 1559 C CA . ARG A 1 204 ? 4.251 5.452 -8.016 1.00 90.38 204 ARG A CA 1
ATOM 1560 C C . ARG A 1 204 ? 4.526 5.720 -9.483 1.00 90.38 204 ARG A C 1
ATOM 1562 O O . ARG A 1 204 ? 4.991 4.847 -10.212 1.00 90.38 204 ARG A O 1
ATOM 1569 N N . ARG A 1 205 ? 4.221 6.935 -9.935 1.00 83.12 205 ARG A N 1
ATOM 1570 C CA . ARG A 1 205 ? 4.575 7.338 -11.295 1.00 83.12 205 ARG A CA 1
ATOM 1571 C C . ARG A 1 205 ? 6.035 7.757 -11.285 1.00 83.12 205 ARG A C 1
ATOM 1573 O O . ARG A 1 205 ? 6.377 8.755 -10.658 1.00 83.12 205 ARG A O 1
ATOM 1580 N N . LEU A 1 206 ? 6.883 7.004 -11.976 1.00 74.62 206 LEU A N 1
ATOM 1581 C CA . LEU A 1 206 ? 8.257 7.434 -12.189 1.00 74.62 206 LEU A CA 1
ATOM 1582 C C . LEU A 1 206 ? 8.228 8.657 -13.105 1.00 74.62 206 LEU A C 1
ATOM 1584 O O . LEU A 1 206 ? 7.556 8.651 -14.138 1.00 74.62 206 LEU A O 1
ATOM 1588 N N . ALA A 1 207 ? 8.927 9.723 -12.717 1.00 64.88 207 ALA A N 1
ATOM 1589 C CA . ALA A 1 207 ? 9.137 10.844 -13.618 1.00 64.88 207 ALA A CA 1
ATOM 1590 C C . ALA A 1 207 ? 9.810 10.305 -14.886 1.00 64.88 207 ALA A C 1
ATOM 1592 O O . ALA A 1 207 ? 10.846 9.640 -14.800 1.00 64.88 207 ALA A O 1
ATOM 1593 N N . SER A 1 208 ? 9.215 10.559 -16.054 1.00 55.25 208 SER A N 1
ATOM 1594 C CA . SER A 1 208 ? 9.828 10.194 -17.328 1.00 55.25 208 SER A CA 1
ATOM 1595 C C . SER A 1 208 ? 11.240 10.763 -17.345 1.00 55.25 208 SER A C 1
ATOM 1597 O O . SER A 1 208 ? 11.413 11.975 -17.200 1.00 55.25 208 SER A O 1
ATOM 1599 N N . ALA A 1 209 ? 12.250 9.897 -17.467 1.00 45.84 209 ALA A N 1
ATOM 1600 C CA . ALA A 1 209 ? 13.632 10.347 -17.519 1.00 45.84 209 ALA A CA 1
ATOM 1601 C C . ALA A 1 209 ? 13.748 11.432 -18.607 1.00 45.84 209 ALA A C 1
ATOM 1603 O O . ALA A 1 209 ? 13.324 11.182 -19.744 1.00 45.84 209 ALA A O 1
ATOM 1604 N N . PRO A 1 210 ? 14.267 12.632 -18.293 1.00 39.94 210 PRO A N 1
ATOM 1605 C CA . PRO A 1 210 ? 14.423 13.674 -19.294 1.00 39.94 210 PRO A CA 1
ATOM 1606 C C . PRO A 1 210 ? 15.391 13.160 -20.366 1.00 39.94 210 PRO A C 1
ATOM 1608 O O . PRO A 1 210 ? 16.580 13.008 -20.102 1.00 39.94 210 PRO A O 1
ATOM 1611 N N . GLY A 1 211 ? 14.877 12.829 -21.557 1.00 41.31 211 GLY A N 1
ATOM 1612 C CA . GLY A 1 211 ? 15.711 12.450 -22.703 1.00 41.31 211 GLY A CA 1
ATOM 1613 C C . GLY A 1 211 ? 15.260 11.275 -23.575 1.00 41.31 211 GLY A C 1
ATOM 1614 O O . GLY A 1 211 ? 15.933 11.013 -24.567 1.00 41.31 211 GLY A O 1
ATOM 1615 N N . ARG A 1 212 ? 14.154 10.572 -23.295 1.00 39.09 212 ARG A N 1
ATOM 1616 C CA . ARG A 1 212 ? 13.596 9.615 -24.275 1.00 39.09 212 ARG A CA 1
ATOM 1617 C C . ARG A 1 212 ? 12.562 10.305 -25.164 1.00 39.09 212 ARG A C 1
ATOM 1619 O O . ARG A 1 212 ? 11.393 10.384 -24.803 1.00 39.09 212 ARG A O 1
ATOM 1626 N N . MET A 1 213 ? 13.016 10.837 -26.299 1.00 31.89 213 MET A N 1
ATOM 1627 C CA . MET A 1 213 ? 12.130 11.073 -27.444 1.00 31.89 213 MET A CA 1
ATOM 1628 C C . MET A 1 213 ? 11.787 9.725 -28.108 1.00 31.89 213 MET A C 1
ATOM 1630 O O . MET A 1 213 ? 12.627 8.822 -28.045 1.00 31.89 213 MET A O 1
ATOM 1634 N N . PRO A 1 214 ? 10.570 9.581 -28.668 1.00 40.91 214 PRO A N 1
ATOM 1635 C CA . PRO A 1 214 ? 10.149 8.389 -29.406 1.00 40.91 214 PRO A CA 1
ATOM 1636 C C . PRO A 1 214 ? 11.006 8.123 -30.649 1.00 40.91 214 PRO A C 1
ATOM 1638 O O . PRO A 1 214 ? 11.569 9.096 -31.205 1.00 40.91 214 PRO A O 1
#

pLDDT: mean 76.94, std 18.31, range [29.84, 95.69]

Nearest PDB structures (foldseek):
  6v8l-assembly2_B  TM=3.458E-01  e=2.596E-01  Arachis hypogaea
  6v8j-assembly4_D  TM=3.330E-01  e=9.423E-01  Arachis hypogaea
  6icl-assembly1_A  TM=3.558E-01  e=2.184E+00  Pseudomonas putida
  4qdc-assembly1_A  TM=2.260E-01  e=6.365E-01  Rhodococcus rhodochrous
  4qdd-assembly1_A  TM=2.615E-01  e=1.846E+00  Rhodococcus rhodochrous

Sequence (214 aa):
MVLAGLAAAFWWGRQPSDEVAALASRNPEWSVDSHLGWVVLTEQATRKRVVIAPEQVGPHRVRRVTCAEVERAFPRWFRLPADSGQHEPLGCVRVSGPAEDSYVINVLTALEIPKLWDDLYGPVLDTAGLPYAGGHSAHGRRGRKLDREVIGAEARPQLSGASPPRGSATLAYVVDPEPGSDAFETRITAVHVGDETLLIATFRRLASAPGRMP